Protein AF-A0A1C4YWU1-F1 (afdb_monomer_lite)

Sequence (200 aa):
MGPALCAVDLGAGDEGGTGGVVGSGARVGGSVPVGLRPAGGGLTGSGSGLGGSGVGGEAGRAADPARPAGGAGLRPVPALLSAAERYLRVGTPTELRYAVTRSHLDDGRCVGWYGPTTPSWRVAIDAERAAAAVPPALAARFGPADFWARWTRAESLCKLAEVPVAAWWRRHGLAVPPHTRAVWRTLRLADLVITVAFAP

Foldseek 3Di:
DDDDPDDDPPPDDDDDDDDDDDDDDDDDDDDDDDDDDDDDYDDDDDDDDDDDDDDDDDDDPDPDPPPPPPCLDQDPPVVCQVVVVVFKDKAACVVQVPAPEWEAEPVRMIIGGRRDDHPPKDKYKYKYQQPDDDPPVLCVVQNPPCSQLLVRQLVRVCVVVVHPSVVSCVPANSDDDPPAQKDWDWDDDPRMTMIMIMHD

Radius of gyration: 27.43 Å; chains: 1; bounding box: 95×49×47 Å

Secondary structure (DSSP, 8-state):
-PPP------------------------------------------------------------------------HHHHHHTGGGGEEEE-TTTTTT-SEEEE-TTS-EEEE-PPPBTTBEEEEEEEETTSPPPHHHHHHH-STTHHHHHHHHHHHHHHHT--HHHHHHHHTTSPPTT---EEEEEEETTEEEEEEEE-

Organism: NCBI:txid121616

Structure (mmCIF, N/CA/C/O backbone):
data_AF-A0A1C4YWU1-F1
#
_entry.id   AF-A0A1C4YWU1-F1
#
loop_
_atom_site.group_PDB
_atom_site.id
_atom_site.type_symbol
_atom_site.label_atom_id
_atom_site.label_alt_id
_atom_site.label_comp_id
_atom_site.label_asym_id
_atom_site.label_entity_id
_atom_site.label_seq_id
_atom_site.pdbx_PDB_ins_code
_atom_site.Cartn_x
_atom_site.Cartn_y
_atom_site.Cartn_z
_atom_site.occupancy
_atom_site.B_iso_or_equiv
_atom_site.auth_seq_id
_atom_site.auth_comp_id
_atom_site.auth_asym_id
_atom_site.auth_atom_id
_atom_site.pdbx_PDB_model_num
ATOM 1 N N . MET A 1 1 ? -10.833 16.059 -2.504 1.00 32.69 1 MET A N 1
ATOM 2 C CA . MET A 1 1 ? -10.112 15.368 -3.595 1.00 32.69 1 MET A CA 1
ATOM 3 C C . MET A 1 1 ? -8.676 15.865 -3.560 1.00 32.69 1 MET A C 1
ATOM 5 O O . MET A 1 1 ? -8.440 16.985 -3.979 1.00 32.69 1 MET A O 1
ATOM 9 N N . GLY A 1 2 ? -7.767 15.115 -2.934 1.00 25.00 2 GLY A N 1
ATOM 10 C CA . GLY A 1 2 ? -6.330 15.425 -2.918 1.00 25.00 2 GLY A CA 1
ATOM 11 C C . GLY A 1 2 ? -5.602 14.589 -3.976 1.00 25.00 2 GLY A C 1
ATOM 12 O O . GLY A 1 2 ? -6.111 13.516 -4.317 1.00 25.00 2 GLY A O 1
ATOM 13 N N . PRO A 1 3 ? -4.474 15.060 -4.532 1.00 33.25 3 PRO A N 1
ATOM 14 C CA . PRO A 1 3 ? -3.786 14.360 -5.606 1.00 33.25 3 PRO A CA 1
ATOM 15 C C . PRO A 1 3 ? -3.131 13.074 -5.093 1.00 33.25 3 PRO A C 1
ATOM 17 O O . PRO A 1 3 ? -2.538 13.043 -4.014 1.00 33.25 3 PRO A O 1
ATOM 20 N N . ALA A 1 4 ? -3.233 12.016 -5.897 1.00 30.23 4 ALA A N 1
ATOM 21 C CA . ALA A 1 4 ? -2.314 10.893 -5.833 1.00 30.23 4 ALA A CA 1
ATOM 22 C C . ALA A 1 4 ? -0.905 11.442 -6.097 1.00 30.23 4 ALA A C 1
ATOM 24 O O . ALA A 1 4 ? -0.680 12.082 -7.125 1.00 30.23 4 ALA A O 1
ATOM 25 N N . LEU A 1 5 ? 0.021 11.234 -5.160 1.00 32.91 5 LEU A N 1
ATOM 26 C CA . LEU A 1 5 ? 1.439 11.526 -5.352 1.00 32.91 5 LEU A CA 1
ATOM 27 C C 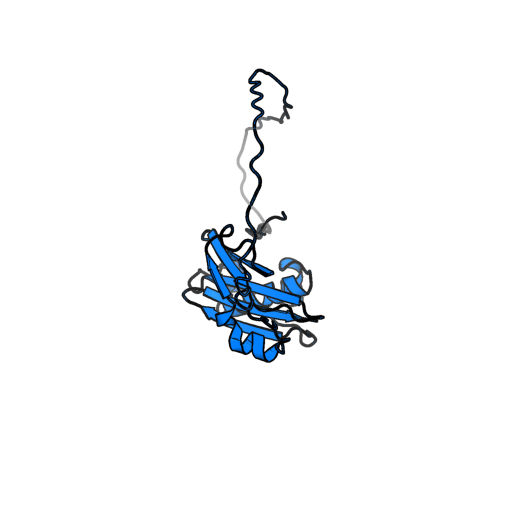. LEU A 1 5 ? 2.000 10.518 -6.366 1.00 32.91 5 LEU A C 1
ATOM 29 O O . LEU A 1 5 ? 2.565 9.496 -6.002 1.00 32.91 5 LEU A O 1
ATOM 33 N N . CYS A 1 6 ? 1.778 10.793 -7.649 1.00 32.34 6 CYS A N 1
ATOM 34 C CA . CYS A 1 6 ? 2.579 10.248 -8.733 1.00 32.34 6 CYS A CA 1
ATOM 35 C C . CYS A 1 6 ? 3.904 11.013 -8.775 1.00 32.34 6 CYS A C 1
ATOM 37 O O . CYS A 1 6 ? 3.900 12.238 -8.695 1.00 32.34 6 CYS A O 1
ATOM 39 N N . ALA A 1 7 ? 4.996 10.268 -8.946 1.00 29.61 7 ALA A N 1
ATOM 40 C CA . ALA A 1 7 ? 6.353 10.738 -9.212 1.00 29.61 7 ALA A CA 1
ATOM 41 C C . ALA A 1 7 ? 6.963 11.658 -8.136 1.00 29.61 7 ALA A C 1
ATOM 43 O O . ALA A 1 7 ? 6.733 12.863 -8.075 1.00 29.61 7 ALA A O 1
ATOM 44 N N . VAL A 1 8 ? 7.847 11.082 -7.319 1.00 35.38 8 VAL A N 1
ATOM 45 C CA . VAL A 1 8 ? 8.882 11.875 -6.652 1.00 35.38 8 VAL A CA 1
ATOM 46 C C . VAL A 1 8 ? 9.808 12.397 -7.751 1.00 35.38 8 VAL A C 1
ATOM 48 O O . VAL A 1 8 ? 10.525 11.614 -8.371 1.00 35.38 8 VAL A O 1
ATOM 51 N N . ASP A 1 9 ? 9.759 13.702 -8.005 1.00 30.47 9 ASP A N 1
ATOM 52 C CA . ASP A 1 9 ? 10.734 14.405 -8.836 1.00 30.47 9 ASP A CA 1
ATOM 53 C C . ASP A 1 9 ? 12.111 14.287 -8.157 1.00 30.47 9 ASP A C 1
ATOM 55 O O . ASP A 1 9 ? 12.344 14.804 -7.058 1.00 30.47 9 ASP A O 1
ATOM 59 N N . LEU A 1 10 ? 12.993 13.486 -8.757 1.00 40.78 10 LEU A N 1
ATOM 60 C CA . LEU A 1 10 ? 14.376 13.329 -8.328 1.00 40.78 10 LEU A CA 1
ATOM 61 C C . LEU A 1 10 ? 15.178 14.462 -8.966 1.00 40.78 10 LEU A C 1
ATOM 63 O O . LEU A 1 10 ? 15.789 14.280 -10.017 1.00 40.78 10 LEU A O 1
ATOM 67 N N . GLY A 1 11 ? 15.170 15.626 -8.315 1.00 28.92 11 GLY A N 1
ATOM 68 C CA . GLY A 1 11 ? 16.049 16.732 -8.675 1.00 28.92 11 GLY A CA 1
ATOM 69 C C . GLY A 1 11 ? 17.496 16.246 -8.781 1.00 28.92 11 GLY A C 1
ATOM 70 O O . GLY A 1 11 ? 18.069 15.752 -7.807 1.00 28.92 11 GLY A O 1
ATOM 71 N N . ALA A 1 12 ? 18.060 16.359 -9.983 1.00 34.03 12 ALA A N 1
ATOM 72 C CA . ALA A 1 12 ? 19.467 16.123 -10.249 1.00 34.03 12 ALA A CA 1
ATOM 73 C C . ALA A 1 12 ? 20.295 17.148 -9.461 1.00 34.03 12 ALA A C 1
ATOM 75 O O . ALA A 1 12 ? 20.196 18.352 -9.693 1.00 34.03 12 ALA A O 1
ATOM 76 N N . GLY A 1 13 ? 21.078 16.663 -8.498 1.00 32.38 13 GLY A N 1
ATOM 77 C CA . GLY A 1 13 ? 22.147 17.438 -7.885 1.00 32.38 13 GLY A CA 1
ATOM 78 C C . GLY A 1 13 ? 23.313 17.517 -8.861 1.00 32.38 13 GLY A C 1
ATOM 79 O O . GLY A 1 13 ? 23.917 16.496 -9.177 1.00 32.38 13 GLY A O 1
ATOM 80 N N . ASP A 1 14 ? 23.568 18.723 -9.353 1.00 34.72 14 ASP A N 1
ATOM 81 C CA . ASP A 1 14 ? 24.759 19.104 -10.105 1.00 34.72 14 ASP A CA 1
ATOM 82 C C . ASP A 1 14 ? 25.949 19.220 -9.137 1.00 34.72 14 ASP A C 1
ATOM 84 O O . ASP A 1 14 ? 25.922 20.034 -8.213 1.00 34.72 14 ASP A O 1
ATOM 88 N N . GLU A 1 15 ? 26.981 18.398 -9.338 1.00 39.38 15 GLU A N 1
ATOM 89 C CA . GLU A 1 15 ? 28.307 18.587 -8.748 1.00 39.38 15 GLU A CA 1
ATOM 90 C C . GLU A 1 15 ? 29.364 18.647 -9.865 1.00 39.38 15 GLU A C 1
ATOM 92 O O . GLU A 1 15 ? 29.781 17.627 -10.403 1.00 39.38 15 GLU A O 1
ATOM 97 N N . GLY A 1 16 ? 29.815 19.869 -10.167 1.00 33.16 16 GLY A N 1
ATOM 98 C CA . GLY A 1 16 ? 31.236 20.222 -10.263 1.00 33.16 16 GLY A CA 1
ATOM 99 C C . GLY A 1 16 ? 32.044 19.856 -11.521 1.00 33.16 16 GLY A C 1
ATOM 100 O O . GLY A 1 16 ? 32.562 18.755 -11.637 1.00 33.16 16 GLY A O 1
ATOM 101 N N . GLY A 1 17 ? 32.401 20.888 -12.299 1.00 28.09 17 GLY A N 1
ATOM 102 C CA . GLY A 1 17 ? 33.823 21.162 -12.578 1.00 28.09 17 GLY A CA 1
ATOM 103 C C . GLY A 1 17 ? 34.383 20.940 -13.996 1.00 28.09 17 GLY A C 1
ATOM 104 O O . GLY A 1 17 ? 34.609 19.818 -14.418 1.00 28.09 17 GLY A O 1
ATOM 105 N N . THR A 1 18 ? 34.745 22.082 -14.603 1.00 33.12 18 THR A N 1
ATOM 106 C CA . THR A 1 18 ? 35.876 22.388 -15.517 1.00 33.12 18 THR A CA 1
ATOM 107 C C . THR A 1 18 ? 35.872 21.967 -17.003 1.00 33.12 18 THR A C 1
ATOM 109 O O . THR A 1 18 ? 36.103 20.826 -17.375 1.00 33.12 18 THR A O 1
ATOM 112 N N . GLY A 1 19 ? 35.840 23.000 -17.866 1.00 27.02 19 GLY A N 1
ATOM 113 C CA . GLY A 1 19 ? 36.626 23.066 -19.108 1.00 27.02 19 GLY A CA 1
ATOM 114 C C . GLY A 1 19 ? 35.836 23.160 -20.418 1.00 27.02 19 GLY A C 1
ATOM 115 O O . GLY A 1 19 ? 35.258 22.176 -20.858 1.00 27.02 19 GLY A O 1
ATOM 116 N N . GLY A 1 20 ? 35.911 24.309 -21.106 1.00 25.94 20 GLY A N 1
ATOM 117 C CA . GLY A 1 20 ? 35.658 24.378 -22.556 1.00 25.94 20 GLY A CA 1
ATOM 118 C C . GLY A 1 20 ? 34.792 25.546 -23.031 1.00 25.94 20 GLY A C 1
ATOM 119 O O . GLY A 1 20 ? 33.572 25.505 -22.971 1.00 25.94 20 GLY A O 1
ATOM 120 N N . VAL A 1 21 ? 35.452 26.579 -23.550 1.00 29.45 21 VAL A N 1
ATOM 121 C CA . VAL A 1 21 ? 34.893 27.722 -24.288 1.00 29.45 21 VAL A CA 1
ATOM 122 C C . VAL A 1 21 ? 34.195 27.269 -25.578 1.00 29.45 21 VAL A C 1
ATOM 124 O O . VAL A 1 21 ? 34.838 26.569 -26.348 1.00 29.45 21 VAL A O 1
ATOM 127 N N . VAL A 1 22 ? 32.970 27.751 -25.858 1.00 29.28 22 VAL A N 1
ATOM 128 C CA . VAL A 1 22 ? 32.571 28.407 -27.134 1.00 29.28 22 VAL A CA 1
ATOM 129 C C . VAL A 1 22 ? 31.165 29.042 -27.064 1.00 29.28 22 VAL A C 1
ATOM 131 O O . VAL A 1 22 ? 30.155 28.365 -26.940 1.00 29.28 22 VAL A O 1
ATOM 134 N N . GLY A 1 23 ? 31.142 30.375 -27.166 1.00 24.12 23 GLY A N 1
ATOM 135 C CA . GLY A 1 23 ? 30.345 31.171 -28.114 1.00 24.12 23 GLY A CA 1
ATOM 136 C C . GLY A 1 23 ? 28.833 30.960 -28.308 1.00 24.12 23 GLY A C 1
ATOM 137 O O . GLY A 1 23 ? 28.412 30.078 -29.039 1.00 24.12 23 GLY A O 1
ATOM 138 N N . SER A 1 24 ? 28.089 31.982 -27.864 1.00 25.45 24 SER A N 1
ATOM 139 C CA . SER A 1 24 ? 26.987 32.669 -28.574 1.00 25.45 24 SER A CA 1
ATOM 140 C C . SER A 1 24 ? 25.635 31.981 -28.829 1.00 25.45 24 SER A C 1
ATOM 142 O O . SER A 1 24 ? 25.431 31.308 -29.828 1.00 25.45 24 SER A O 1
ATOM 144 N N . GLY A 1 25 ? 24.641 32.442 -28.056 1.00 23.67 25 GLY A N 1
ATOM 145 C CA . GLY A 1 25 ? 23.562 33.268 -28.619 1.00 23.67 25 GLY A CA 1
ATOM 146 C C . GLY A 1 25 ? 22.204 32.604 -28.863 1.00 23.67 25 GLY A C 1
ATOM 147 O O . GLY A 1 25 ? 21.993 32.016 -29.910 1.00 23.67 25 GLY A O 1
ATOM 148 N N . ALA A 1 26 ? 21.243 32.832 -27.959 1.00 28.42 26 ALA A N 1
ATOM 149 C CA . ALA A 1 26 ? 19.940 33.444 -28.275 1.00 28.42 26 ALA A CA 1
ATOM 150 C C . ALA A 1 26 ? 19.061 33.535 -27.012 1.00 28.42 26 ALA A C 1
ATOM 152 O O . ALA A 1 26 ? 18.739 32.537 -26.375 1.00 28.42 26 ALA A O 1
ATOM 153 N N . ARG A 1 27 ? 18.653 34.762 -26.669 1.00 28.95 27 ARG A N 1
ATOM 154 C CA . ARG A 1 27 ? 17.532 35.072 -25.772 1.00 28.95 27 ARG A CA 1
ATOM 155 C C . ARG A 1 27 ? 16.350 35.503 -26.631 1.00 28.95 27 ARG A C 1
ATOM 157 O O . ARG A 1 27 ? 16.531 36.456 -27.374 1.00 28.95 27 ARG A O 1
ATOM 164 N N . VAL A 1 28 ? 15.173 34.912 -26.430 1.00 30.70 28 VAL A N 1
ATOM 165 C CA . VAL A 1 28 ? 13.825 35.526 -26.506 1.00 30.70 28 VAL A CA 1
ATOM 166 C C . VAL A 1 28 ? 12.942 34.564 -25.683 1.00 30.70 28 VAL A C 1
ATOM 168 O O . VAL A 1 28 ? 12.990 33.370 -25.935 1.00 30.70 28 VAL A O 1
ATOM 171 N N . GLY A 1 29 ? 12.266 34.907 -24.585 1.00 25.16 29 GLY A N 1
ATOM 172 C CA . GLY A 1 29 ? 11.392 36.051 -24.341 1.00 25.16 29 GLY A CA 1
ATOM 173 C C . GLY A 1 29 ? 9.938 35.579 -24.500 1.00 25.16 29 GLY A C 1
ATOM 174 O O . GLY A 1 29 ? 9.585 35.103 -25.571 1.00 25.16 29 GLY A O 1
ATOM 175 N N . GLY A 1 30 ? 9.098 35.692 -23.464 1.00 27.33 30 GLY A N 1
ATOM 176 C CA . GLY A 1 30 ? 7.651 35.501 -23.635 1.00 27.33 30 GLY A CA 1
ATOM 177 C C . GLY A 1 30 ? 6.881 35.091 -22.386 1.00 27.33 30 GLY A C 1
ATOM 178 O O . GLY A 1 30 ? 6.667 33.910 -22.139 1.00 27.33 30 GLY A O 1
ATOM 179 N N . SER A 1 31 ? 6.447 36.092 -21.624 1.00 27.48 31 SER A N 1
ATOM 180 C CA . SER A 1 31 ? 5.490 35.987 -20.524 1.00 27.48 31 SER A CA 1
ATOM 181 C C . SER A 1 31 ? 4.075 35.595 -20.983 1.00 27.48 31 SER A C 1
ATOM 183 O O . SER A 1 31 ? 3.664 35.858 -22.108 1.00 27.48 31 SER A O 1
ATOM 185 N N . VAL A 1 32 ? 3.348 35.022 -20.022 1.00 34.66 32 VAL A N 1
ATOM 186 C CA . VAL A 1 32 ? 1.895 34.774 -19.886 1.00 34.66 32 VAL A CA 1
ATOM 187 C C . VAL A 1 32 ? 0.990 35.897 -20.447 1.00 34.66 32 VAL A C 1
ATOM 189 O O . VAL A 1 32 ? 1.415 37.053 -20.479 1.00 34.66 32 VAL A O 1
ATOM 192 N N . PRO A 1 33 ? -0.300 35.615 -20.745 1.00 40.16 33 PRO A N 1
ATOM 193 C CA . PRO A 1 33 ? -1.297 35.936 -19.713 1.00 40.16 33 PRO A CA 1
ATOM 194 C C . PRO A 1 33 ? -2.505 34.989 -19.564 1.00 40.16 33 PRO A C 1
ATOM 196 O O . PRO A 1 33 ? -2.957 34.299 -20.474 1.00 40.16 33 PRO A O 1
ATOM 199 N N . VAL A 1 34 ? -3.024 35.060 -18.336 1.00 34.44 34 VAL A N 1
ATOM 200 C CA . VAL A 1 34 ? -4.365 34.732 -17.831 1.00 34.44 34 VAL A CA 1
ATOM 201 C C . VAL A 1 34 ? -5.479 35.355 -18.686 1.00 34.44 34 VAL A C 1
ATOM 203 O O . VAL A 1 34 ? -5.368 36.506 -19.098 1.00 34.44 34 VAL A O 1
ATOM 206 N N . GLY A 1 35 ? -6.598 34.639 -18.854 1.00 28.42 35 GLY A N 1
ATOM 207 C CA . GLY A 1 35 ? -7.827 35.161 -19.461 1.00 28.42 35 GLY A CA 1
ATOM 208 C C . GLY A 1 35 ? -9.089 34.507 -18.889 1.00 28.42 35 GLY A C 1
ATOM 209 O O . GLY A 1 35 ? -9.332 33.320 -19.086 1.00 28.42 35 GLY A O 1
ATOM 210 N N . LEU A 1 36 ? -9.864 35.307 -18.156 1.00 31.55 36 LEU A N 1
ATOM 211 C CA . LEU A 1 36 ? -11.167 35.016 -17.556 1.00 31.55 36 LEU A CA 1
ATOM 212 C C . LEU A 1 36 ? -12.289 34.846 -18.604 1.00 31.55 36 LEU A C 1
ATOM 214 O O . LEU A 1 36 ? -12.277 35.465 -19.663 1.00 31.55 36 LEU A O 1
ATOM 218 N N . ARG A 1 37 ? -13.301 34.048 -18.232 1.00 34.84 37 ARG A N 1
ATOM 219 C CA . ARG A 1 37 ? -14.665 33.955 -18.808 1.00 34.84 37 ARG A CA 1
ATOM 220 C C . ARG A 1 37 ? -15.397 35.319 -18.804 1.00 34.84 37 ARG A C 1
ATOM 222 O O . ARG A 1 37 ? -15.083 36.116 -17.919 1.00 34.84 37 ARG A O 1
ATOM 229 N N . PRO A 1 38 ? -16.412 35.580 -19.674 1.00 41.56 38 PRO A N 1
ATOM 230 C CA . PRO A 1 38 ? -17.805 35.174 -19.360 1.00 41.56 38 PRO A CA 1
ATOM 231 C C . PRO A 1 38 ? -18.822 34.958 -20.524 1.00 41.56 38 PRO A C 1
ATOM 233 O O . PRO A 1 38 ? -18.629 35.398 -21.647 1.00 41.56 38 PRO A O 1
ATOM 236 N N . ALA A 1 39 ? -19.932 34.303 -20.131 1.00 33.38 39 ALA A N 1
ATOM 237 C CA . ALA A 1 39 ? -21.371 34.487 -20.444 1.00 33.38 39 ALA A CA 1
ATOM 238 C C . ALA A 1 39 ? -21.987 34.413 -21.870 1.00 33.38 39 ALA A C 1
ATOM 240 O O . ALA A 1 39 ? -21.503 34.988 -22.834 1.00 33.38 39 ALA A O 1
ATOM 241 N N . GLY A 1 40 ? -23.186 33.802 -21.901 1.00 30.95 40 GLY A N 1
ATOM 242 C CA . GLY A 1 40 ? -24.190 33.754 -22.985 1.00 30.95 40 GLY A CA 1
ATOM 243 C C . GLY A 1 40 ? -24.654 32.307 -23.212 1.00 30.95 40 GLY A C 1
ATOM 244 O O . GLY A 1 40 ? -23.807 31.433 -23.316 1.00 30.95 40 GLY A O 1
ATOM 245 N N . GLY A 1 41 ? -25.919 31.886 -23.258 1.00 30.58 41 GLY A N 1
ATOM 246 C CA . GLY A 1 41 ? -27.273 32.454 -23.280 1.00 30.58 41 GLY A CA 1
ATOM 247 C C . GLY A 1 41 ? -28.180 31.248 -23.631 1.00 30.58 41 GLY A C 1
ATOM 248 O O . GLY A 1 41 ? -27.783 30.427 -24.446 1.00 30.58 41 GLY A O 1
ATOM 249 N N . GLY A 1 42 ? -29.265 30.964 -22.908 1.00 29.70 42 GLY A N 1
ATOM 250 C CA . GLY A 1 42 ? -30.615 31.260 -23.398 1.00 29.70 42 GLY A CA 1
ATOM 251 C C . GLY A 1 42 ? -31.527 30.015 -23.506 1.00 29.70 42 GLY A C 1
ATOM 252 O O . GLY A 1 42 ? -31.167 29.075 -24.198 1.00 29.70 42 GLY A O 1
ATOM 253 N N . LEU A 1 43 ? -32.710 30.116 -22.864 1.00 37.06 43 LEU A N 1
ATOM 254 C CA . LEU A 1 43 ? -34.061 29.657 -23.288 1.00 37.06 43 LEU A CA 1
ATOM 255 C C . LEU A 1 43 ? -34.321 28.133 -23.417 1.00 37.06 43 LEU A C 1
ATOM 257 O O . LEU A 1 43 ? -33.444 27.392 -23.818 1.00 37.06 43 LEU A O 1
ATOM 261 N N . THR A 1 44 ? -35.484 27.516 -23.171 1.00 35.78 44 THR A N 1
ATOM 262 C CA . THR A 1 44 ? -36.848 27.801 -22.659 1.00 35.78 44 THR A CA 1
ATOM 263 C C . THR A 1 44 ? -37.522 26.421 -22.517 1.00 35.78 44 THR A C 1
ATOM 265 O O . THR A 1 44 ? -37.212 25.534 -23.310 1.00 35.78 44 THR A O 1
ATOM 268 N N . GLY A 1 45 ? -38.484 26.229 -21.605 1.00 33.16 45 GLY A N 1
ATOM 269 C CA . GLY A 1 45 ? -39.346 25.036 -21.646 1.00 33.16 45 GLY A CA 1
ATOM 270 C C . GLY A 1 45 ? -40.190 24.798 -20.397 1.00 33.16 45 GLY A C 1
ATOM 271 O O . GLY A 1 45 ? -39.832 23.982 -19.555 1.00 33.16 45 GLY A O 1
ATOM 272 N N . SER A 1 46 ? -41.315 25.506 -20.295 1.00 39.22 46 SER A N 1
ATOM 273 C CA . SER A 1 46 ? -42.396 25.242 -19.337 1.00 39.22 46 SER A CA 1
ATOM 274 C C . SER A 1 46 ? -43.246 24.043 -19.773 1.00 39.22 46 SER A C 1
ATOM 276 O O . SER A 1 46 ? -43.514 23.877 -20.960 1.00 39.22 46 SER A O 1
ATOM 278 N N . GLY A 1 47 ? -43.750 23.271 -18.810 1.00 34.31 47 GLY A N 1
ATOM 279 C CA . GLY A 1 47 ? -44.759 22.235 -19.033 1.00 34.31 47 GLY A CA 1
ATOM 280 C C . GLY A 1 47 ? -45.337 21.738 -17.710 1.00 34.31 47 GLY A C 1
ATOM 281 O O . GLY A 1 47 ? -44.795 20.828 -17.094 1.00 34.31 47 GLY A O 1
ATOM 282 N N . SER A 1 48 ? -46.417 22.376 -17.260 1.00 37.84 48 SER A N 1
ATOM 283 C CA . SER A 1 48 ? -47.248 21.946 -16.132 1.00 37.84 48 SER A CA 1
ATOM 284 C C . SER A 1 48 ? -48.219 20.848 -16.576 1.00 37.84 48 SER A C 1
ATOM 286 O O . SER A 1 48 ? -48.838 20.967 -17.630 1.00 37.84 48 SER A O 1
ATOM 288 N N . GLY A 1 49 ? -48.408 19.822 -15.746 1.00 34.00 49 GLY A N 1
ATOM 289 C CA . GLY A 1 49 ? -49.459 18.814 -15.897 1.00 34.00 49 GLY A CA 1
ATOM 290 C C . GLY A 1 49 ? -49.876 18.280 -14.528 1.00 34.00 49 GLY A C 1
ATOM 291 O O . GLY A 1 49 ? -49.092 17.619 -13.857 1.00 34.00 49 GLY A O 1
ATOM 292 N N . LEU A 1 50 ? -51.093 18.631 -14.110 1.00 41.88 50 LEU A N 1
ATOM 293 C CA . LEU A 1 50 ? -51.784 18.164 -12.905 1.00 41.88 50 LEU A CA 1
ATOM 294 C C . LEU A 1 50 ? -52.742 17.014 -13.258 1.00 41.88 50 LEU A C 1
ATOM 296 O O . LEU A 1 50 ? -53.324 17.017 -14.340 1.00 41.88 50 LEU A O 1
ATOM 300 N N . GLY A 1 51 ? -52.982 16.118 -12.294 1.00 32.28 51 GLY A N 1
ATOM 301 C CA . GLY A 1 51 ? -54.063 15.116 -12.287 1.00 32.28 51 GLY A CA 1
ATOM 302 C C . GLY A 1 51 ? -53.524 13.690 -12.110 1.00 32.28 51 GLY A C 1
ATOM 303 O O . GLY A 1 51 ? -52.624 13.291 -12.830 1.00 32.28 51 GLY A O 1
ATOM 304 N N . GLY A 1 52 ? -53.983 12.854 -11.180 1.00 34.16 52 GLY A N 1
ATOM 305 C CA . GLY A 1 52 ? -55.128 12.934 -10.282 1.00 34.16 52 GLY A CA 1
ATOM 306 C C . GLY A 1 52 ? -55.092 11.791 -9.256 1.00 34.16 52 GLY A C 1
ATOM 307 O O . GLY A 1 52 ? -54.302 10.854 -9.363 1.00 34.16 52 GLY A O 1
ATOM 308 N N . SER A 1 53 ? -55.943 11.923 -8.242 1.00 38.50 53 SER A N 1
ATOM 309 C CA . SER A 1 53 ? -56.129 11.013 -7.111 1.00 38.50 53 SER A CA 1
ATOM 310 C C . SER A 1 53 ? -56.698 9.643 -7.501 1.00 38.50 53 SER A C 1
ATOM 312 O O . SER A 1 53 ? -57.580 9.552 -8.350 1.00 38.50 53 SER A O 1
ATOM 314 N N . GLY A 1 54 ? -56.284 8.603 -6.773 1.00 35.06 54 GLY A N 1
ATOM 315 C CA . GLY A 1 54 ? -56.919 7.286 -6.740 1.00 35.06 54 GLY A CA 1
ATOM 316 C C . GLY A 1 54 ? -56.706 6.637 -5.371 1.00 35.06 54 GLY A C 1
ATOM 317 O O . GLY A 1 54 ? -55.574 6.420 -4.951 1.00 35.06 54 GLY A O 1
ATOM 318 N N . VAL A 1 55 ? -57.807 6.407 -4.661 1.00 42.78 55 VAL A N 1
ATOM 319 C CA . VAL A 1 55 ? -57.919 5.849 -3.306 1.00 42.78 55 VAL A CA 1
ATOM 320 C C . VAL A 1 55 ? -58.066 4.324 -3.371 1.00 42.78 55 VAL A C 1
ATOM 322 O O . VAL A 1 55 ? -58.750 3.830 -4.263 1.00 42.78 55 VAL A O 1
ATOM 325 N N . GLY A 1 56 ? -57.559 3.614 -2.356 1.00 32.78 56 GLY A N 1
ATOM 326 C CA . GLY A 1 56 ? -58.138 2.345 -1.890 1.00 32.78 56 GLY A CA 1
ATOM 327 C C . GLY A 1 56 ? -57.216 1.120 -1.902 1.00 32.78 56 GLY A C 1
ATOM 328 O O . GLY A 1 56 ? -56.708 0.737 -2.949 1.00 32.78 56 GLY A O 1
ATOM 329 N N . GLY A 1 57 ? -57.092 0.456 -0.744 1.00 33.56 57 GLY A N 1
ATOM 330 C CA . GLY A 1 57 ? -56.751 -0.972 -0.671 1.00 33.56 57 GLY A CA 1
ATOM 331 C C . GLY A 1 57 ? -55.749 -1.360 0.417 1.00 33.56 57 GLY A C 1
ATOM 332 O O . GLY A 1 57 ? -54.545 -1.341 0.188 1.00 33.56 57 GLY A O 1
ATOM 333 N N . GLU A 1 58 ? -56.262 -1.742 1.587 1.00 37.72 58 GLU A N 1
ATOM 334 C CA . GLU A 1 58 ? -55.551 -2.470 2.644 1.00 37.72 58 GLU A CA 1
ATOM 335 C C . GLU A 1 58 ? -55.060 -3.869 2.213 1.00 37.72 58 GLU A C 1
ATOM 337 O O . GLU A 1 58 ? -55.542 -4.449 1.243 1.00 37.72 58 GLU A O 1
ATOM 342 N N . ALA A 1 59 ? -54.214 -4.433 3.086 1.00 37.28 59 ALA A N 1
ATOM 343 C CA . ALA A 1 59 ? -53.905 -5.852 3.290 1.00 37.28 59 ALA A CA 1
ATOM 344 C C . ALA A 1 59 ? -52.684 -6.412 2.543 1.00 37.28 59 ALA A C 1
ATOM 346 O O . ALA A 1 59 ? -52.736 -6.877 1.411 1.00 37.28 59 ALA A O 1
ATOM 347 N N . GLY A 1 60 ? -51.573 -6.468 3.280 1.00 35.62 60 GLY A N 1
ATOM 348 C CA . GLY A 1 60 ? -50.398 -7.238 2.897 1.00 35.62 60 GLY A CA 1
ATOM 349 C C . GLY A 1 60 ? -49.232 -7.001 3.843 1.00 35.62 60 GLY A C 1
ATOM 350 O O . GLY A 1 60 ? -48.264 -6.346 3.474 1.00 35.62 60 GLY A O 1
ATOM 351 N N . ARG A 1 61 ? -49.309 -7.536 5.071 1.00 50.09 61 ARG A N 1
ATOM 352 C CA . ARG A 1 61 ? -48.124 -7.798 5.905 1.00 50.09 61 ARG A CA 1
ATOM 353 C C . ARG A 1 61 ? -47.244 -8.800 5.146 1.00 50.09 61 ARG A C 1
ATOM 355 O O . ARG A 1 61 ? -47.338 -10.004 5.356 1.00 50.09 61 ARG A O 1
ATOM 362 N N . ALA A 1 62 ? -46.420 -8.306 4.232 1.00 40.62 62 ALA A N 1
ATOM 363 C CA . ALA A 1 62 ? -45.284 -9.050 3.727 1.00 40.62 62 ALA A CA 1
ATOM 364 C C . ALA A 1 62 ? -44.186 -8.917 4.780 1.00 40.62 62 ALA A C 1
ATOM 366 O O . ALA A 1 62 ? -43.764 -7.811 5.115 1.00 40.62 62 ALA A O 1
ATOM 367 N N . ALA A 1 63 ? -43.810 -10.053 5.360 1.00 44.34 63 ALA A N 1
ATOM 368 C CA . ALA A 1 63 ? -42.672 -10.159 6.248 1.00 44.34 63 ALA A CA 1
ATOM 369 C C . ALA A 1 63 ? -41.460 -9.501 5.582 1.00 44.34 63 ALA A C 1
ATOM 371 O O . ALA A 1 63 ? -41.051 -9.898 4.491 1.00 44.34 63 ALA A O 1
ATOM 372 N N . ASP A 1 64 ? -40.927 -8.485 6.252 1.00 38.81 64 ASP A N 1
ATOM 373 C CA . ASP A 1 64 ? -39.617 -7.915 5.979 1.00 38.81 64 ASP A CA 1
ATOM 374 C C . ASP A 1 64 ? -38.623 -9.090 5.923 1.00 38.81 64 ASP A C 1
ATOM 376 O O . ASP A 1 64 ? -38.489 -9.801 6.930 1.00 38.81 64 ASP A O 1
ATOM 380 N N . PRO A 1 65 ? -38.004 -9.412 4.769 1.00 45.34 65 PRO A N 1
ATOM 381 C CA . PRO A 1 65 ? -37.006 -10.461 4.728 1.00 45.34 65 PRO A CA 1
ATOM 382 C C . PRO A 1 65 ? -35.854 -9.960 5.577 1.00 45.34 65 PRO A C 1
ATOM 384 O O . PRO A 1 65 ? -35.112 -9.075 5.154 1.00 45.34 65 PRO A O 1
ATOM 387 N N . ALA A 1 66 ? -35.784 -10.504 6.795 1.00 42.38 66 ALA A N 1
ATOM 388 C CA . ALA A 1 66 ? -34.786 -10.247 7.810 1.00 42.38 66 ALA A CA 1
ATOM 389 C C . ALA A 1 66 ? -33.485 -9.785 7.161 1.00 42.38 66 ALA A C 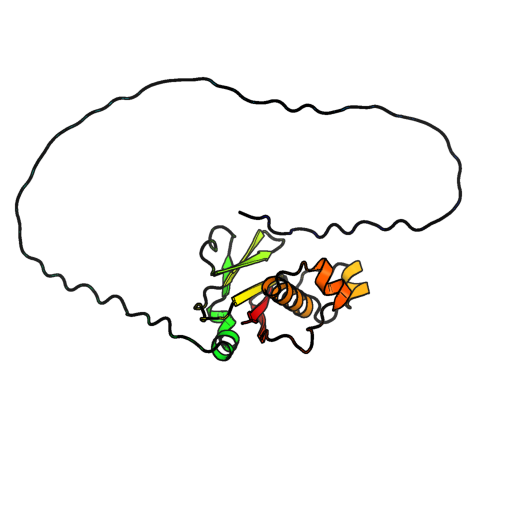1
ATOM 391 O O . ALA A 1 66 ? -32.715 -10.585 6.624 1.00 42.38 66 ALA A O 1
ATOM 392 N N . ARG A 1 67 ? -33.263 -8.466 7.193 1.00 42.00 67 ARG A N 1
ATOM 393 C CA . ARG A 1 67 ? -31.956 -7.879 6.944 1.00 42.00 67 ARG A CA 1
ATOM 394 C C . ARG A 1 67 ? -31.006 -8.699 7.808 1.00 42.00 67 ARG A C 1
ATOM 396 O O . ARG A 1 67 ? -31.203 -8.694 9.026 1.00 42.00 67 ARG A O 1
ATOM 403 N N . PRO A 1 68 ? -30.037 -9.445 7.245 1.00 41.91 68 PRO A N 1
ATOM 404 C CA . PRO A 1 68 ? -29.095 -10.136 8.094 1.00 41.91 68 PRO A CA 1
ATOM 405 C C . PRO A 1 68 ? -28.467 -9.043 8.942 1.00 41.91 68 PRO A C 1
ATOM 407 O O . PRO A 1 68 ? -27.904 -8.078 8.414 1.00 41.91 68 PRO A O 1
ATOM 410 N N . ALA A 1 69 ? -28.660 -9.153 10.254 1.00 44.03 69 ALA A N 1
ATOM 411 C CA . ALA A 1 69 ? -27.930 -8.389 11.237 1.00 44.03 69 ALA A CA 1
ATOM 412 C C . ALA A 1 69 ? -26.469 -8.802 11.065 1.00 44.03 69 ALA A C 1
ATOM 414 O O . ALA A 1 69 ? -25.954 -9.689 11.740 1.00 44.03 69 ALA A O 1
ATOM 415 N N . GLY A 1 70 ? -25.820 -8.210 10.064 1.00 41.16 70 GLY A N 1
ATOM 416 C CA . GLY A 1 70 ? -24.396 -8.250 9.871 1.00 41.16 70 GLY A CA 1
ATOM 417 C C . GLY A 1 70 ? -23.824 -7.463 11.023 1.00 41.16 70 GLY A C 1
ATOM 418 O O . GLY A 1 70 ? -23.528 -6.280 10.885 1.00 41.16 70 GLY A O 1
ATOM 419 N N . GLY A 1 71 ? -23.707 -8.118 12.176 1.00 39.84 71 GLY A N 1
ATOM 420 C CA . GLY A 1 71 ? -22.719 -7.749 13.158 1.00 39.84 71 GLY A CA 1
ATOM 421 C C . GLY A 1 71 ? -21.401 -7.769 12.407 1.00 39.84 71 GLY A C 1
ATOM 422 O O . GLY A 1 71 ? -20.806 -8.829 12.214 1.00 39.84 71 GLY A O 1
ATOM 423 N N . ALA A 1 72 ? -20.990 -6.604 11.906 1.00 56.97 72 ALA A N 1
ATOM 424 C CA . ALA A 1 72 ? -19.630 -6.324 11.501 1.00 56.97 72 ALA A CA 1
ATOM 425 C C . ALA A 1 72 ? -18.811 -6.444 12.785 1.00 56.97 72 ALA A C 1
ATOM 427 O O . ALA A 1 72 ? -18.535 -5.464 13.468 1.00 56.97 72 ALA A O 1
ATOM 428 N N . GLY A 1 73 ? -18.588 -7.692 13.197 1.00 54.78 73 GLY A N 1
ATOM 429 C CA . GLY A 1 73 ? -17.980 -8.016 14.463 1.00 54.78 73 GLY A CA 1
ATOM 430 C C . GLY A 1 73 ? -16.631 -7.338 14.495 1.00 54.78 73 GLY A C 1
ATOM 431 O O . GLY A 1 73 ? -15.881 -7.400 13.517 1.00 54.78 73 GLY A O 1
ATOM 432 N N . LEU A 1 74 ? -16.356 -6.692 15.621 1.00 62.75 74 LEU A N 1
ATOM 433 C CA . LEU A 1 74 ? -15.030 -6.244 15.998 1.00 62.75 74 LEU A CA 1
ATOM 434 C C . LEU A 1 74 ? -14.095 -7.445 15.852 1.00 62.75 74 LEU A C 1
ATOM 436 O O . LEU A 1 74 ? -14.060 -8.331 16.703 1.00 62.75 74 LEU A O 1
ATOM 440 N N . ARG A 1 75 ? -13.394 -7.535 14.723 1.00 74.88 75 ARG A N 1
ATOM 441 C CA . ARG A 1 75 ? -12.364 -8.550 14.544 1.00 74.88 75 ARG A CA 1
ATOM 442 C C . ARG A 1 75 ? -11.074 -7.967 15.098 1.00 74.88 75 ARG A C 1
ATOM 444 O O . ARG A 1 75 ? -10.711 -6.860 14.703 1.00 74.88 75 ARG A O 1
ATOM 451 N N . PRO A 1 76 ? -10.359 -8.695 15.969 1.00 88.19 76 PRO A N 1
ATOM 452 C CA . PRO A 1 76 ? -9.034 -8.276 16.389 1.00 88.19 76 PRO A CA 1
ATOM 453 C C . PRO A 1 76 ? -8.140 -8.042 15.166 1.00 88.19 76 PRO A C 1
ATOM 455 O O . PRO A 1 76 ? -8.154 -8.841 14.224 1.00 88.19 76 PRO A O 1
ATOM 458 N N . VAL A 1 77 ? -7.330 -6.983 15.195 1.00 93.06 77 VAL A N 1
ATOM 459 C CA . VAL A 1 77 ? -6.403 -6.637 14.104 1.00 93.06 77 VAL A CA 1
ATOM 460 C C . VAL A 1 77 ? -5.541 -7.825 13.637 1.00 93.06 77 VAL A C 1
ATOM 462 O O . VAL A 1 77 ? -5.428 -8.011 12.425 1.00 93.06 77 VAL A O 1
ATOM 465 N N . PRO A 1 78 ? -5.005 -8.702 14.515 1.00 93.62 78 PRO A N 1
ATOM 466 C CA . PRO A 1 78 ? -4.273 -9.890 14.063 1.00 93.62 78 PRO A CA 1
ATOM 467 C C . PRO A 1 78 ? -5.093 -10.833 13.168 1.00 93.62 78 PRO A C 1
ATOM 469 O O . PRO A 1 78 ? -4.582 -11.359 12.177 1.00 93.62 78 PRO A O 1
ATOM 472 N N . ALA A 1 79 ? -6.382 -11.019 13.470 1.00 93.38 79 ALA A N 1
ATOM 473 C CA . ALA A 1 79 ? -7.276 -11.840 12.656 1.00 93.38 79 ALA A CA 1
ATOM 474 C C . ALA A 1 79 ? -7.593 -11.166 11.312 1.00 93.38 79 ALA A C 1
ATOM 476 O O . ALA A 1 79 ? -7.695 -11.848 10.292 1.00 93.38 79 ALA A O 1
ATOM 477 N N . LEU A 1 80 ? -7.707 -9.832 11.292 1.00 95.62 80 LEU A N 1
ATOM 478 C CA . LEU A 1 80 ? -7.873 -9.063 10.056 1.00 95.62 80 LEU A CA 1
ATOM 479 C C . LEU A 1 80 ? -6.644 -9.151 9.155 1.00 95.62 80 LEU A C 1
ATOM 481 O O . LEU A 1 80 ? -6.794 -9.438 7.971 1.00 95.62 80 LEU A O 1
ATOM 485 N N . LEU A 1 81 ? -5.442 -8.983 9.710 1.00 96.69 81 LEU A N 1
ATOM 486 C CA . LEU A 1 81 ? -4.191 -9.139 8.964 1.00 96.69 81 LEU A CA 1
ATOM 487 C C . LEU A 1 81 ? -4.040 -10.558 8.403 1.00 96.69 81 LEU A C 1
ATOM 489 O O . LEU A 1 81 ? -3.722 -10.731 7.226 1.00 96.69 81 LEU A O 1
ATOM 493 N N . SER A 1 82 ? -4.338 -11.582 9.203 1.00 96.62 82 SER A N 1
ATOM 494 C CA . SER A 1 82 ? -4.275 -12.987 8.764 1.00 96.62 82 SER A CA 1
ATOM 495 C C . SER A 1 82 ? -5.270 -13.309 7.642 1.00 96.62 82 SER A C 1
ATOM 497 O O . SER A 1 82 ? -5.066 -14.242 6.876 1.00 96.62 82 SER A O 1
ATOM 499 N N . ALA A 1 83 ? -6.351 -12.537 7.533 1.00 96.62 83 ALA A N 1
ATOM 500 C CA . ALA A 1 83 ? -7.403 -12.700 6.536 1.00 96.62 83 ALA A CA 1
ATOM 501 C C . ALA A 1 83 ? -7.374 -11.626 5.434 1.00 96.62 83 ALA A C 1
ATOM 503 O O . ALA A 1 83 ? -8.357 -11.521 4.697 1.00 96.62 83 ALA A O 1
ATOM 504 N N . ALA A 1 84 ? -6.307 -10.823 5.350 1.00 97.38 84 ALA A N 1
ATOM 505 C CA . ALA A 1 84 ? -6.258 -9.581 4.580 1.00 97.38 84 ALA A CA 1
ATOM 506 C C . ALA A 1 84 ? -6.697 -9.731 3.114 1.00 97.38 84 ALA A C 1
ATOM 508 O O . ALA A 1 84 ? -7.417 -8.873 2.609 1.00 97.38 84 ALA A O 1
ATOM 509 N N . GLU A 1 85 ? -6.348 -10.834 2.452 1.00 97.81 85 GLU A N 1
ATOM 510 C CA . GLU A 1 85 ? -6.698 -11.102 1.051 1.00 97.81 85 GLU A CA 1
ATOM 511 C C . GLU A 1 85 ? -8.209 -11.067 0.798 1.00 97.81 85 GLU A C 1
ATOM 513 O O . GLU A 1 85 ? -8.645 -10.615 -0.255 1.00 97.81 85 GLU A O 1
ATOM 518 N N . ARG A 1 86 ? -9.026 -11.471 1.780 1.00 97.88 86 ARG A N 1
ATOM 519 C CA . ARG A 1 86 ? -10.498 -11.480 1.669 1.00 97.88 86 ARG A CA 1
ATOM 520 C C . ARG A 1 86 ? -11.110 -10.082 1.614 1.00 97.88 86 ARG A C 1
ATOM 522 O O . ARG A 1 86 ? -12.281 -9.934 1.272 1.00 97.88 86 ARG A O 1
ATOM 529 N N . TYR A 1 87 ? -10.335 -9.073 1.988 1.00 98.06 87 TYR A N 1
ATOM 530 C CA . TYR A 1 87 ? -10.766 -7.687 2.101 1.00 98.06 87 TYR A CA 1
ATOM 531 C C . TYR A 1 87 ? -10.120 -6.776 1.058 1.00 98.06 87 TYR A C 1
ATOM 533 O O . TYR A 1 87 ? -10.460 -5.594 0.999 1.00 98.06 87 TYR A O 1
ATOM 541 N N . LEU A 1 88 ? -9.210 -7.306 0.241 1.00 98.50 88 LEU A N 1
ATOM 542 C CA . LEU A 1 88 ? -8.558 -6.576 -0.835 1.00 98.50 88 LEU A CA 1
ATOM 543 C C . LEU A 1 88 ? -9.326 -6.768 -2.141 1.00 98.50 88 LEU A C 1
ATOM 545 O O . LEU A 1 88 ? -9.769 -7.867 -2.471 1.00 98.50 88 LEU A O 1
ATOM 549 N N . ARG A 1 89 ? -9.475 -5.682 -2.896 1.00 98.44 89 ARG A N 1
ATOM 550 C CA . ARG A 1 89 ? -10.024 -5.699 -4.256 1.00 98.44 89 ARG A CA 1
ATOM 551 C C . ARG A 1 89 ? -9.118 -4.903 -5.176 1.00 98.44 89 ARG A C 1
ATOM 553 O O . ARG A 1 89 ? -8.603 -3.866 -4.764 1.00 98.44 89 ARG A O 1
ATOM 560 N N . VAL A 1 90 ? -8.963 -5.379 -6.405 1.00 98.50 90 VAL A N 1
ATOM 561 C CA . VAL A 1 90 ? -8.249 -4.685 -7.482 1.00 98.50 90 VAL A CA 1
ATOM 562 C C . VAL A 1 90 ? -9.275 -4.257 -8.525 1.00 98.50 90 VAL A C 1
ATOM 564 O O . VAL A 1 90 ? -10.181 -5.023 -8.843 1.00 98.50 90 VAL A O 1
ATOM 567 N N . GLY A 1 91 ? -9.151 -3.036 -9.028 1.00 98.12 91 GLY A N 1
ATOM 568 C CA . GLY A 1 91 ? -10.045 -2.473 -10.035 1.00 98.12 91 GLY A CA 1
ATOM 569 C C . GLY A 1 91 ? -9.581 -1.085 -10.451 1.00 98.12 91 GLY A C 1
ATOM 570 O O . GLY A 1 91 ? -8.430 -0.715 -10.243 1.00 98.12 91 GLY A O 1
ATOM 571 N N . THR A 1 92 ? -10.476 -0.291 -11.014 1.00 98.25 92 THR A N 1
ATOM 572 C CA . THR A 1 92 ? -10.241 1.120 -11.328 1.00 98.25 92 THR A CA 1
ATOM 573 C C . THR A 1 92 ? -10.517 2.016 -10.111 1.00 98.25 92 THR A C 1
ATOM 575 O O . THR A 1 92 ? -11.295 1.654 -9.218 1.00 98.25 92 THR A O 1
ATOM 578 N N . PRO A 1 93 ? -9.958 3.241 -10.063 1.00 98.12 93 PRO A N 1
ATOM 579 C CA . PRO A 1 93 ? -10.266 4.207 -9.006 1.00 98.12 93 PRO A CA 1
ATOM 580 C C . PRO A 1 93 ? -11.767 4.466 -8.796 1.00 98.12 93 PRO A C 1
ATOM 582 O O . PRO A 1 93 ? -12.202 4.680 -7.660 1.00 98.12 93 PRO A O 1
ATOM 585 N N . THR A 1 94 ? -12.551 4.442 -9.877 1.00 98.19 94 THR A N 1
ATOM 586 C CA . THR A 1 94 ? -14.000 4.692 -9.868 1.00 98.19 94 THR A CA 1
ATOM 587 C C . THR A 1 94 ? -14.786 3.527 -9.268 1.00 98.19 94 THR A C 1
ATOM 589 O O . THR A 1 94 ? -15.703 3.744 -8.466 1.00 98.19 94 THR A O 1
ATOM 592 N N . GLU A 1 95 ? -14.421 2.290 -9.611 1.00 98.44 95 GLU A N 1
ATOM 593 C CA . GLU A 1 95 ? -15.025 1.077 -9.040 1.00 98.44 95 GLU A CA 1
ATOM 594 C C . GLU A 1 95 ? -14.755 0.981 -7.537 1.00 98.44 95 GLU A C 1
ATOM 596 O O . GLU A 1 95 ? -15.637 0.610 -6.761 1.00 98.44 95 GLU A O 1
ATOM 601 N N . LEU A 1 96 ? -13.558 1.392 -7.110 1.00 98.38 96 LEU A N 1
ATOM 602 C CA . LEU A 1 96 ? -13.114 1.273 -5.723 1.00 98.38 96 LEU A CA 1
ATOM 603 C C . LEU A 1 96 ? -13.418 2.500 -4.851 1.00 98.38 96 LEU A C 1
ATOM 605 O O . LEU A 1 96 ? -12.911 2.600 -3.737 1.00 98.38 96 LEU A O 1
ATOM 609 N N . ARG A 1 97 ? -14.261 3.438 -5.304 1.00 97.62 97 ARG A N 1
ATOM 610 C CA . ARG A 1 97 ? -14.541 4.711 -4.600 1.00 97.62 97 ARG A CA 1
ATOM 611 C C . ARG A 1 97 ? -15.076 4.579 -3.165 1.00 97.62 97 ARG A C 1
ATOM 613 O O . ARG A 1 97 ? -15.033 5.555 -2.427 1.00 97.62 97 ARG A O 1
ATOM 620 N N . TYR A 1 98 ? -15.585 3.405 -2.788 1.00 97.38 98 TYR A N 1
ATOM 621 C CA . TYR A 1 98 ? -16.107 3.113 -1.444 1.00 97.38 98 TYR A CA 1
ATOM 622 C C . TYR A 1 98 ? -15.150 2.299 -0.566 1.00 97.38 98 TYR A C 1
ATOM 624 O O . TYR A 1 98 ? -15.533 1.883 0.525 1.00 97.38 98 TYR A O 1
ATOM 632 N N . ALA A 1 99 ? -13.935 2.020 -1.037 1.00 98.19 99 ALA A N 1
ATOM 633 C CA . ALA A 1 99 ? -12.917 1.409 -0.198 1.00 98.19 99 ALA A CA 1
ATOM 634 C C . ALA A 1 99 ? -12.562 2.347 0.967 1.00 98.19 99 ALA A C 1
ATOM 636 O O . ALA A 1 99 ? -12.481 3.563 0.794 1.00 98.19 99 ALA A O 1
ATOM 637 N N . VAL A 1 100 ? -12.307 1.771 2.143 1.00 97.12 100 VAL A N 1
ATOM 638 C CA . VAL A 1 100 ? -11.905 2.510 3.354 1.00 97.12 100 VAL A CA 1
ATOM 639 C C . VAL A 1 100 ? -10.580 3.242 3.128 1.00 97.12 100 VAL A C 1
ATOM 641 O O . VAL A 1 100 ? -10.391 4.365 3.579 1.00 97.12 100 VAL A O 1
ATOM 644 N N . THR A 1 101 ? -9.660 2.599 2.413 1.00 98.06 101 THR A N 1
ATOM 645 C CA . THR A 1 101 ? -8.402 3.184 1.952 1.00 98.06 101 THR A CA 1
ATOM 646 C C . THR A 1 101 ? -8.020 2.561 0.612 1.00 98.06 101 THR A C 1
ATOM 648 O O . THR A 1 101 ? -8.476 1.459 0.280 1.00 98.06 101 THR A O 1
ATOM 651 N N . ARG A 1 102 ? -7.227 3.287 -0.177 1.00 98.50 102 ARG A N 1
ATOM 652 C CA . ARG A 1 102 ? -6.843 2.926 -1.544 1.00 98.50 102 ARG A CA 1
ATOM 653 C C . ARG A 1 102 ? -5.348 3.125 -1.763 1.00 98.50 102 ARG A C 1
ATOM 655 O O . ARG A 1 102 ? -4.771 4.060 -1.215 1.00 98.50 102 ARG A O 1
ATOM 662 N N . SER A 1 103 ? -4.759 2.296 -2.617 1.00 98.44 103 SER A N 1
ATOM 663 C CA . SER A 1 103 ? -3.450 2.538 -3.231 1.00 98.44 103 SER A CA 1
ATOM 664 C C . SER A 1 103 ? -3.607 2.539 -4.752 1.00 98.44 103 SER A C 1
ATOM 666 O O . SER A 1 103 ? -4.418 1.787 -5.297 1.00 98.44 103 SER A O 1
ATOM 668 N N . HIS A 1 104 ? -2.915 3.453 -5.422 1.00 97.69 104 HIS A N 1
ATOM 669 C CA . HIS A 1 104 ? -2.999 3.662 -6.864 1.00 97.69 104 HIS A CA 1
ATOM 670 C C . HIS A 1 104 ? -1.729 3.131 -7.515 1.00 97.69 104 HIS A C 1
ATOM 672 O O . HIS A 1 104 ? -0.642 3.395 -7.018 1.00 97.69 104 HIS A O 1
ATOM 678 N N . LEU A 1 105 ? -1.890 2.410 -8.619 1.00 97.81 105 LEU A N 1
ATOM 679 C CA . LEU A 1 105 ? -0.792 1.833 -9.383 1.00 97.81 105 LEU A CA 1
ATOM 680 C C . LEU A 1 105 ? -0.467 2.714 -10.594 1.00 97.81 105 LEU A C 1
ATOM 682 O O . LEU A 1 105 ? -1.318 3.455 -11.094 1.00 97.81 105 LEU A O 1
ATOM 686 N N . ASP A 1 106 ? 0.767 2.599 -11.079 1.00 94.12 106 ASP A N 1
ATOM 687 C CA . ASP A 1 106 ? 1.287 3.329 -12.242 1.00 94.12 106 ASP A CA 1
ATOM 688 C C . ASP A 1 106 ? 0.600 2.955 -13.569 1.00 94.12 106 ASP A C 1
ATOM 690 O O . ASP A 1 106 ? 0.595 3.744 -14.511 1.00 94.12 106 ASP A O 1
ATOM 694 N N . ASP A 1 107 ? -0.029 1.782 -13.633 1.00 95.44 107 ASP A N 1
ATOM 695 C CA . ASP A 1 107 ? -0.784 1.284 -14.789 1.00 95.44 107 ASP A CA 1
ATOM 696 C C . ASP A 1 107 ? -2.275 1.674 -14.780 1.00 95.44 107 ASP A C 1
ATOM 698 O O . ASP A 1 107 ? -3.065 1.182 -15.587 1.00 95.44 107 ASP A O 1
ATOM 702 N N . GLY A 1 108 ? -2.678 2.553 -13.857 1.00 96.69 108 GLY A N 1
ATOM 703 C CA . GLY A 1 108 ? -4.047 3.053 -13.731 1.00 96.69 108 GLY A CA 1
ATOM 704 C C . GLY A 1 108 ? -4.981 2.164 -12.908 1.00 96.69 108 GLY A C 1
ATOM 705 O O . GLY A 1 108 ? -6.103 2.588 -12.600 1.00 96.69 108 GLY A O 1
ATOM 706 N N . ARG A 1 109 ? -4.545 0.967 -12.491 1.00 98.12 109 ARG A N 1
ATOM 707 C CA . ARG A 1 109 ? -5.286 0.162 -11.512 1.00 98.12 109 ARG A CA 1
ATOM 708 C C . ARG A 1 109 ? -5.225 0.794 -10.120 1.00 98.12 109 ARG A C 1
ATOM 710 O O . ARG A 1 109 ? -4.439 1.685 -9.805 1.00 98.12 109 ARG A O 1
ATOM 717 N N . CYS A 1 110 ? -6.097 0.309 -9.254 1.00 98.44 110 CYS A N 1
ATOM 718 C CA . CYS A 1 110 ? -6.208 0.692 -7.863 1.00 98.44 110 CYS A CA 1
ATOM 719 C C . CYS A 1 110 ? -6.447 -0.563 -7.020 1.00 98.44 110 CYS A C 1
ATOM 721 O O . CYS A 1 110 ? -7.138 -1.491 -7.445 1.00 98.44 110 CYS A O 1
ATOM 723 N N . VAL A 1 111 ? -5.886 -0.578 -5.816 1.00 98.75 111 VAL A N 1
ATOM 724 C CA . VAL A 1 111 ? -6.180 -1.562 -4.774 1.00 98.75 111 VAL A CA 1
ATOM 725 C C . VAL A 1 111 ? -6.996 -0.876 -3.690 1.00 98.75 111 VAL A C 1
ATOM 727 O O . VAL A 1 111 ? -6.665 0.234 -3.282 1.00 98.75 111 VAL A O 1
ATOM 730 N N . GLY A 1 112 ? -8.054 -1.526 -3.211 1.00 98.56 112 GLY A N 1
ATOM 731 C CA . GLY A 1 112 ? -8.941 -1.006 -2.174 1.00 98.56 112 GLY A CA 1
ATOM 732 C C . GLY A 1 112 ? -9.108 -1.980 -1.013 1.00 98.56 112 GLY A C 1
ATOM 733 O O . GLY A 1 112 ? -9.251 -3.185 -1.223 1.00 98.56 112 GLY A O 1
ATOM 734 N N . TRP A 1 113 ? -9.128 -1.446 0.210 1.00 98.56 113 TRP A N 1
ATOM 735 C CA . TRP A 1 113 ? -9.445 -2.188 1.433 1.00 98.56 113 TRP A CA 1
ATOM 736 C C . TRP A 1 113 ? -10.930 -2.058 1.798 1.00 98.56 113 TRP A C 1
ATOM 738 O O . TRP A 1 113 ? -11.449 -0.950 1.937 1.00 98.56 113 TRP A O 1
ATOM 748 N N . TYR A 1 114 ? -11.591 -3.197 2.013 1.00 98.00 114 TYR A N 1
ATOM 749 C CA . TYR A 1 114 ? -13.007 -3.318 2.396 1.00 98.00 114 TYR A CA 1
ATOM 750 C C . TYR A 1 114 ? -13.207 -4.076 3.716 1.00 98.00 114 TYR A C 1
ATOM 752 O O . TYR A 1 114 ? -14.304 -4.556 4.007 1.00 98.00 114 TYR A O 1
ATOM 760 N N . GLY A 1 115 ? -12.146 -4.240 4.505 1.00 95.75 115 GLY A N 1
ATOM 761 C CA . GLY A 1 115 ? -12.259 -4.872 5.814 1.00 95.75 115 GLY A CA 1
ATOM 762 C C . GLY A 1 115 ? -12.995 -3.981 6.812 1.00 95.75 115 GLY A C 1
ATOM 763 O O . GLY A 1 115 ? -13.073 -2.766 6.613 1.00 95.75 115 GLY A O 1
ATOM 764 N N . PRO A 1 116 ? -13.539 -4.573 7.889 1.00 93.06 116 PRO A N 1
ATOM 765 C CA . PRO A 1 116 ? -14.270 -3.822 8.898 1.00 93.06 116 PRO A CA 1
ATOM 766 C C . PRO A 1 116 ? -13.374 -2.763 9.547 1.00 93.06 116 PRO A C 1
ATOM 768 O O . PRO A 1 116 ? -12.167 -2.964 9.727 1.00 93.06 116 PRO A O 1
ATOM 771 N N . THR A 1 117 ? -13.979 -1.640 9.927 1.00 87.88 117 THR A N 1
ATOM 772 C CA . THR A 1 117 ? -13.319 -0.650 10.775 1.00 87.88 117 THR A CA 1
ATOM 773 C C . THR A 1 117 ? -13.081 -1.253 12.156 1.00 87.88 117 THR A C 1
ATOM 775 O O . THR A 1 117 ? -13.896 -2.015 12.675 1.00 87.88 117 THR A O 1
ATOM 778 N N . THR A 1 118 ? -11.933 -0.938 12.750 1.00 89.38 118 THR A N 1
ATOM 779 C CA . THR A 1 118 ? -11.589 -1.377 14.104 1.00 89.38 118 THR A CA 1
ATOM 780 C C . THR A 1 118 ? -11.485 -0.126 14.979 1.00 89.38 118 THR A C 1
ATOM 782 O O . THR A 1 118 ? -10.689 0.752 14.650 1.00 89.38 118 THR A O 1
ATOM 785 N N . PRO A 1 119 ? -12.299 0.022 16.041 1.00 89.25 119 PRO A N 1
ATOM 786 C CA . PRO A 1 119 ? -12.273 1.200 16.902 1.00 89.25 119 PRO A CA 1
ATOM 787 C C . PRO A 1 119 ? -10.872 1.470 17.439 1.00 89.25 119 PRO A C 1
ATOM 789 O O . PRO A 1 119 ? -10.182 0.535 17.840 1.00 89.25 119 PRO A O 1
ATOM 792 N N . SER A 1 120 ? -10.472 2.740 17.449 1.00 91.75 120 SER A N 1
ATOM 793 C CA . SER A 1 120 ? -9.134 3.177 17.871 1.00 91.75 120 SER A CA 1
ATOM 794 C C . SER A 1 120 ? -7.986 2.591 17.047 1.00 91.75 120 SER A C 1
ATOM 796 O O . SER A 1 120 ? -6.868 2.549 17.535 1.00 91.75 120 SER A O 1
ATOM 798 N N . TRP A 1 121 ? -8.249 2.115 15.826 1.00 96.19 121 TRP A N 1
ATOM 799 C CA . TRP A 1 121 ? -7.224 1.686 14.882 1.00 96.19 121 TRP A CA 1
ATOM 800 C C . TRP A 1 121 ? -7.474 2.304 13.508 1.00 96.19 121 TRP A C 1
ATOM 802 O O . TRP A 1 121 ? -8.573 2.247 12.953 1.00 96.19 121 TRP A O 1
ATOM 812 N N . ARG A 1 122 ? -6.418 2.861 12.927 1.00 97.12 122 ARG A N 1
ATOM 813 C CA . ARG A 1 122 ? -6.360 3.321 11.540 1.00 97.12 122 ARG A CA 1
ATOM 814 C C . ARG A 1 122 ? -5.792 2.213 10.663 1.00 97.12 122 ARG A C 1
ATOM 816 O O . ARG A 1 122 ? -4.984 1.409 11.124 1.00 97.12 122 ARG A O 1
ATOM 823 N N . VAL A 1 123 ? -6.198 2.187 9.396 1.00 98.12 123 VAL A N 1
ATOM 824 C CA . VAL A 1 123 ? -5.712 1.238 8.387 1.00 98.12 123 VAL A CA 1
ATOM 825 C C . VAL A 1 123 ? -5.126 1.989 7.198 1.00 98.12 123 VAL A C 1
ATOM 827 O O . VAL A 1 123 ? -5.706 2.964 6.721 1.00 98.12 123 VAL A O 1
ATOM 830 N N . ALA A 1 124 ? -3.991 1.514 6.703 1.00 98.38 124 ALA A N 1
ATOM 831 C CA . ALA A 1 124 ? -3.400 1.956 5.452 1.00 98.38 124 ALA A CA 1
ATOM 832 C C . ALA A 1 124 ? -3.044 0.743 4.599 1.00 98.38 124 ALA A C 1
ATOM 834 O O . ALA A 1 124 ? -2.680 -0.316 5.118 1.00 98.38 124 ALA A O 1
ATOM 835 N N . ILE A 1 125 ? -3.137 0.923 3.285 1.00 98.75 125 ILE A N 1
ATOM 836 C CA . ILE A 1 125 ? -2.605 -0.033 2.324 1.00 98.75 125 ILE A CA 1
ATOM 837 C C . ILE A 1 125 ? -1.639 0.660 1.380 1.00 98.75 125 ILE A C 1
ATOM 839 O O . ILE A 1 125 ? -1.785 1.847 1.059 1.00 98.75 125 ILE A O 1
ATOM 843 N N . ASP A 1 126 ? -0.688 -0.119 0.896 1.00 98.75 126 ASP A N 1
ATOM 844 C CA . ASP A 1 126 ? 0.091 0.234 -0.270 1.00 98.75 126 ASP A CA 1
ATOM 845 C C . ASP A 1 126 ? 0.350 -0.978 -1.159 1.00 98.75 126 ASP A C 1
ATOM 847 O O . ASP A 1 126 ? 0.398 -2.104 -0.658 1.00 98.75 126 ASP A O 1
ATOM 851 N N . ALA A 1 127 ? 0.453 -0.752 -2.465 1.00 98.75 127 ALA A N 1
ATOM 852 C CA . ALA A 1 127 ? 0.569 -1.799 -3.458 1.00 98.75 127 ALA A CA 1
ATOM 853 C C . ALA A 1 127 ? 1.498 -1.371 -4.590 1.00 98.75 127 ALA A C 1
ATOM 855 O O . ALA A 1 127 ? 1.408 -0.249 -5.068 1.00 98.75 127 ALA A O 1
ATOM 856 N N . GLU A 1 128 ? 2.320 -2.307 -5.055 1.00 98.56 128 GLU A N 1
ATOM 857 C CA . GLU A 1 128 ? 3.223 -2.116 -6.186 1.00 98.56 128 GLU A CA 1
ATOM 858 C C . GLU A 1 128 ? 3.186 -3.338 -7.100 1.00 98.56 128 GLU A C 1
ATOM 860 O O . GLU A 1 128 ? 2.988 -4.473 -6.643 1.00 98.56 128 GLU A O 1
ATOM 865 N N . ARG A 1 129 ? 3.403 -3.133 -8.403 1.00 98.12 129 ARG A N 1
ATOM 866 C CA . ARG A 1 129 ? 3.537 -4.252 -9.344 1.00 98.12 129 ARG A CA 1
ATOM 867 C C . ARG A 1 129 ? 4.806 -5.027 -9.015 1.00 98.12 129 ARG A C 1
ATOM 869 O O . ARG A 1 129 ? 5.912 -4.500 -9.060 1.00 98.12 129 ARG A O 1
ATOM 876 N N . ALA A 1 130 ? 4.664 -6.318 -8.748 1.00 97.19 130 ALA A N 1
ATOM 877 C CA . ALA A 1 130 ? 5.765 -7.162 -8.311 1.00 97.19 130 ALA A CA 1
ATOM 878 C C . ALA A 1 130 ? 6.905 -7.274 -9.330 1.00 97.19 130 ALA A C 1
ATOM 880 O O . ALA A 1 130 ? 8.050 -7.497 -8.941 1.00 97.19 130 ALA A O 1
ATOM 881 N N . ALA A 1 131 ? 6.569 -7.171 -10.617 1.00 95.75 131 ALA A N 1
ATOM 882 C CA . ALA A 1 131 ? 7.508 -7.240 -11.731 1.00 95.75 131 ALA A CA 1
ATOM 883 C C . ALA A 1 131 ? 7.976 -5.854 -12.211 1.00 95.75 131 ALA A C 1
ATOM 885 O O . ALA A 1 131 ? 8.695 -5.775 -13.206 1.00 95.75 131 ALA A O 1
ATOM 886 N N . ALA A 1 132 ? 7.572 -4.761 -11.549 1.00 96.69 132 ALA A N 1
ATOM 887 C CA . ALA A 1 132 ? 8.082 -3.440 -11.890 1.00 96.69 132 ALA A CA 1
ATOM 888 C C . ALA A 1 132 ? 9.596 -3.382 -11.664 1.00 96.69 132 ALA A C 1
ATOM 890 O O . ALA A 1 132 ? 10.125 -3.912 -10.680 1.00 96.69 132 ALA A O 1
ATOM 891 N N . ALA A 1 133 ? 10.298 -2.724 -12.584 1.00 96.12 133 ALA A N 1
ATOM 892 C CA . ALA A 1 133 ? 11.720 -2.478 -12.431 1.00 96.12 133 ALA A CA 1
ATOM 893 C C . ALA A 1 133 ? 11.946 -1.511 -11.264 1.00 96.12 133 ALA A C 1
ATOM 895 O O . ALA A 1 133 ? 11.335 -0.444 -11.209 1.00 96.12 133 ALA A O 1
ATOM 896 N N . VAL A 1 134 ? 12.839 -1.869 -10.341 1.00 96.62 134 VAL A N 1
ATOM 897 C CA . VAL A 1 134 ? 13.253 -0.955 -9.273 1.00 96.62 134 VAL A CA 1
ATOM 898 C C . VAL A 1 134 ? 14.057 0.184 -9.908 1.00 96.62 134 VAL A C 1
ATOM 900 O O . VAL A 1 134 ? 15.046 -0.105 -10.589 1.00 96.62 134 VAL A O 1
ATOM 903 N N . PRO A 1 135 ? 13.696 1.463 -9.692 1.00 95.25 135 PRO A N 1
ATOM 904 C CA . PRO A 1 135 ? 14.458 2.574 -10.247 1.00 95.25 135 PRO A CA 1
ATOM 905 C C . PRO A 1 135 ? 15.936 2.502 -9.822 1.00 95.25 135 PRO A C 1
ATOM 907 O O . PRO A 1 135 ? 16.197 2.323 -8.627 1.00 95.25 135 PRO A O 1
ATOM 910 N N . PRO A 1 136 ? 16.916 2.671 -10.735 1.00 97.12 136 PRO A N 1
ATOM 911 C CA . PRO A 1 136 ? 18.334 2.455 -10.426 1.00 97.12 136 PRO A CA 1
ATOM 912 C C . PRO A 1 136 ? 18.847 3.249 -9.220 1.00 97.12 136 PRO A C 1
ATOM 914 O O . PRO A 1 136 ? 19.558 2.700 -8.384 1.00 97.12 136 PRO A O 1
ATOM 917 N N . ALA A 1 137 ? 18.425 4.509 -9.068 1.00 95.69 137 ALA A N 1
ATOM 918 C CA . ALA A 1 137 ? 18.792 5.336 -7.916 1.00 95.69 137 ALA A CA 1
ATOM 919 C C . ALA A 1 137 ? 18.279 4.753 -6.584 1.00 95.69 137 ALA A C 1
ATOM 921 O O . ALA A 1 137 ? 18.969 4.798 -5.565 1.00 95.69 137 ALA A O 1
ATOM 922 N N . LEU A 1 138 ? 17.081 4.161 -6.587 1.00 95.50 138 LEU A N 1
ATOM 923 C CA . LEU A 1 138 ? 16.502 3.523 -5.405 1.00 95.50 138 LEU A CA 1
ATOM 924 C C . LEU A 1 138 ? 17.130 2.155 -5.140 1.00 95.50 138 LEU A C 1
ATOM 926 O O . LEU A 1 138 ? 17.373 1.817 -3.983 1.00 95.50 138 LEU A O 1
ATOM 930 N N . ALA A 1 139 ? 17.451 1.403 -6.195 1.00 96.88 139 ALA A N 1
ATOM 931 C CA . ALA A 1 139 ? 18.188 0.150 -6.091 1.00 96.88 139 ALA A CA 1
ATOM 932 C C . ALA A 1 139 ? 19.594 0.374 -5.511 1.00 96.88 139 ALA A C 1
ATOM 934 O O . ALA A 1 139 ? 19.990 -0.349 -4.602 1.00 96.88 139 ALA A O 1
ATOM 935 N N . ALA A 1 140 ? 20.315 1.402 -5.971 1.00 96.75 140 ALA A N 1
ATOM 936 C CA . ALA A 1 140 ? 21.628 1.771 -5.443 1.00 96.75 140 ALA A CA 1
ATOM 937 C C . ALA A 1 140 ? 21.554 2.180 -3.965 1.00 96.75 140 ALA A C 1
ATOM 939 O O . ALA A 1 140 ? 22.415 1.818 -3.168 1.00 96.75 140 ALA A O 1
ATOM 940 N N . ARG A 1 141 ? 20.496 2.904 -3.584 1.00 96.19 14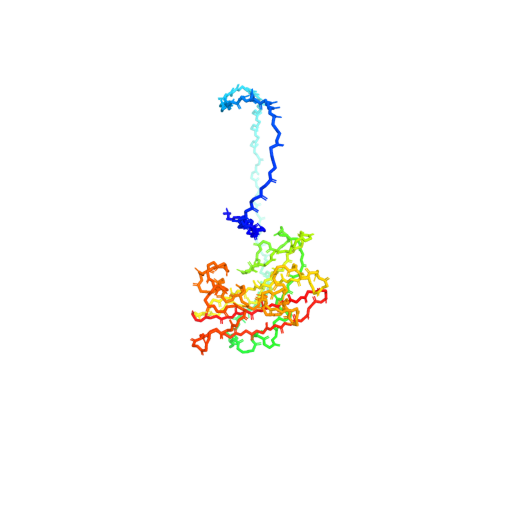1 ARG A N 1
ATOM 941 C CA . ARG A 1 141 ? 20.335 3.415 -2.222 1.00 96.19 141 ARG A CA 1
ATOM 942 C C . ARG A 1 141 ? 19.850 2.370 -1.219 1.00 96.19 141 ARG A C 1
ATOM 944 O O . ARG A 1 141 ? 20.286 2.377 -0.072 1.00 96.19 141 ARG A O 1
ATOM 951 N N . PHE A 1 142 ? 18.903 1.521 -1.607 1.00 96.31 142 PHE A N 1
ATOM 952 C CA . PHE A 1 142 ? 18.199 0.627 -0.681 1.00 96.31 142 PHE A CA 1
ATOM 953 C C . PHE A 1 142 ? 18.420 -0.858 -0.962 1.00 96.31 142 PHE A C 1
ATOM 955 O O . PHE A 1 142 ? 17.887 -1.690 -0.223 1.00 96.31 142 PHE A O 1
ATOM 962 N N . GLY A 1 143 ? 19.163 -1.197 -2.013 1.00 96.50 143 GLY A N 1
ATOM 963 C CA . GLY A 1 143 ? 19.320 -2.557 -2.513 1.00 96.50 143 GLY A CA 1
ATOM 964 C C . GLY A 1 143 ? 18.064 -3.067 -3.239 1.00 96.50 143 GLY A C 1
ATOM 965 O O . GLY A 1 143 ? 16.948 -2.685 -2.881 1.00 96.50 143 GLY A O 1
ATOM 966 N N . PRO A 1 144 ? 18.205 -3.962 -4.232 1.00 96.06 144 PRO A N 1
ATOM 967 C CA . PRO A 1 144 ? 17.071 -4.479 -5.004 1.00 96.06 144 PRO A CA 1
ATOM 968 C C . PRO A 1 144 ? 16.311 -5.617 -4.303 1.00 96.06 144 PRO A C 1
ATOM 970 O O . PRO A 1 144 ? 15.147 -5.865 -4.614 1.00 96.06 144 PRO A O 1
ATOM 973 N N . ALA A 1 145 ? 16.942 -6.310 -3.350 1.00 96.06 145 ALA A N 1
ATOM 974 C CA . ALA A 1 145 ? 16.350 -7.468 -2.682 1.00 96.06 145 ALA A CA 1
ATOM 975 C C . ALA A 1 145 ? 15.052 -7.090 -1.952 1.00 96.06 145 ALA A C 1
ATOM 977 O O . ALA A 1 145 ? 15.030 -6.145 -1.154 1.00 96.06 145 ALA A O 1
ATOM 978 N N . ASP A 1 146 ? 13.963 -7.798 -2.261 1.00 96.38 146 ASP A N 1
ATOM 979 C CA . ASP A 1 146 ? 12.620 -7.575 -1.711 1.00 96.38 146 ASP A CA 1
ATOM 980 C C . ASP A 1 146 ? 12.174 -6.105 -1.720 1.00 96.38 146 ASP A C 1
ATOM 982 O O . ASP A 1 146 ? 11.431 -5.666 -0.837 1.00 96.38 146 ASP A O 1
ATOM 986 N N . PHE A 1 147 ? 12.657 -5.317 -2.690 1.00 98.06 147 PHE A N 1
ATOM 987 C CA . PHE A 1 147 ? 12.491 -3.865 -2.690 1.00 98.06 147 PHE A CA 1
ATOM 988 C C . PHE A 1 147 ? 11.024 -3.468 -2.551 1.00 98.06 147 PHE A C 1
ATOM 990 O O . PHE A 1 147 ? 10.684 -2.749 -1.616 1.00 98.06 147 PHE A O 1
ATOM 997 N N . TRP A 1 148 ? 10.147 -4.014 -3.398 1.00 98.19 148 TRP A N 1
ATOM 998 C CA . TRP A 1 148 ? 8.724 -3.679 -3.379 1.00 98.19 148 TRP A CA 1
ATOM 999 C C . TRP A 1 148 ? 8.041 -4.047 -2.062 1.00 98.19 148 TRP A C 1
ATOM 1001 O O . TRP A 1 148 ? 7.258 -3.263 -1.546 1.00 98.19 148 TRP A O 1
ATOM 1011 N N . ALA A 1 149 ? 8.408 -5.171 -1.439 1.00 98.31 149 ALA A N 1
ATOM 1012 C CA . ALA A 1 149 ? 7.854 -5.560 -0.142 1.00 98.31 149 ALA A CA 1
ATOM 1013 C C . ALA A 1 149 ? 8.283 -4.619 0.995 1.00 98.31 149 ALA A C 1
ATOM 1015 O O . ALA A 1 149 ? 7.520 -4.375 1.935 1.00 98.31 149 ALA A O 1
ATOM 1016 N N . ARG A 1 150 ? 9.515 -4.100 0.932 1.00 98.19 150 ARG A N 1
ATOM 1017 C CA . ARG A 1 150 ? 10.021 -3.109 1.890 1.00 98.19 150 ARG A CA 1
ATOM 1018 C C . ARG A 1 150 ? 9.440 -1.721 1.618 1.00 98.19 150 ARG A C 1
ATOM 1020 O O . ARG A 1 150 ? 9.117 -1.022 2.576 1.00 98.19 150 ARG A O 1
ATOM 1027 N N . TRP A 1 151 ? 9.284 -1.362 0.347 1.00 98.06 151 TRP A N 1
ATOM 1028 C CA . TRP A 1 151 ? 8.707 -0.107 -0.123 1.00 98.06 151 TRP A CA 1
ATOM 1029 C C . TRP A 1 151 ? 7.248 0.038 0.308 1.00 98.06 151 TRP A C 1
ATOM 1031 O O . TRP A 1 151 ? 6.950 0.935 1.093 1.00 98.06 151 TRP A O 1
ATOM 1041 N N . THR A 1 152 ? 6.374 -0.905 -0.062 1.00 98.31 152 THR A N 1
ATOM 1042 C CA . THR A 1 152 ? 4.940 -0.848 0.280 1.00 98.31 152 THR A CA 1
ATOM 1043 C C . THR A 1 152 ? 4.709 -0.825 1.789 1.00 98.31 152 THR A C 1
ATOM 1045 O O . THR A 1 152 ? 3.788 -0.184 2.306 1.00 98.31 152 THR A O 1
ATOM 1048 N N . ARG A 1 153 ? 5.588 -1.494 2.542 1.00 98.38 153 ARG A N 1
ATOM 1049 C CA . ARG A 1 153 ? 5.583 -1.433 4.002 1.00 98.38 153 ARG A CA 1
ATOM 1050 C C . ARG A 1 153 ? 5.946 -0.046 4.513 1.00 98.38 153 ARG A C 1
ATOM 1052 O O . ARG A 1 153 ? 5.220 0.476 5.354 1.00 98.38 153 ARG A O 1
ATOM 1059 N N . ALA A 1 154 ? 7.039 0.542 4.034 1.00 97.69 154 ALA A N 1
ATOM 1060 C CA . ALA A 1 154 ? 7.442 1.888 4.430 1.00 97.69 154 ALA A CA 1
ATOM 1061 C C . ALA A 1 154 ? 6.353 2.917 4.087 1.00 97.69 154 ALA A C 1
ATOM 1063 O O . ALA A 1 154 ? 5.966 3.693 4.955 1.00 97.69 154 ALA A O 1
ATOM 1064 N N . GLU A 1 155 ? 5.790 2.860 2.882 1.00 98.00 155 GLU A N 1
ATOM 1065 C CA . GLU A 1 155 ? 4.670 3.696 2.433 1.00 98.00 155 GLU A CA 1
ATOM 1066 C C . GLU A 1 155 ? 3.438 3.576 3.338 1.00 98.00 155 GLU A C 1
ATOM 1068 O O . GLU A 1 155 ? 2.869 4.580 3.769 1.00 98.00 155 GLU A O 1
ATOM 1073 N N . SER A 1 156 ? 3.037 2.351 3.684 1.00 98.38 156 SER A N 1
ATOM 1074 C CA . SER A 1 156 ? 1.898 2.124 4.581 1.00 98.38 156 SER A CA 1
ATOM 1075 C C . SER A 1 156 ? 2.135 2.731 5.968 1.00 98.38 156 SER A C 1
ATOM 1077 O O . SER A 1 156 ? 1.229 3.325 6.552 1.00 98.38 156 SER A O 1
ATOM 1079 N N . LEU A 1 157 ? 3.361 2.633 6.489 1.00 97.25 157 LEU A N 1
ATOM 1080 C CA . LEU A 1 157 ? 3.734 3.253 7.761 1.00 97.25 157 LEU A CA 1
ATOM 1081 C C . LEU A 1 157 ? 3.795 4.783 7.667 1.00 97.25 157 LEU A C 1
ATOM 1083 O O . LEU A 1 157 ? 3.345 5.454 8.592 1.00 97.25 157 LEU A O 1
ATOM 1087 N N . CYS A 1 158 ? 4.273 5.334 6.548 1.00 96.50 158 CYS A N 1
ATOM 1088 C CA . CYS A 1 158 ? 4.246 6.771 6.264 1.00 96.50 158 CYS A CA 1
ATOM 1089 C C . CYS A 1 158 ? 2.814 7.314 6.290 1.00 96.50 158 CYS A C 1
ATOM 1091 O O . CYS A 1 158 ? 2.550 8.319 6.946 1.00 96.50 158 CYS A O 1
ATOM 1093 N N . LYS A 1 159 ? 1.879 6.608 5.639 1.00 97.00 159 LYS A N 1
ATOM 1094 C CA . LYS A 1 159 ? 0.449 6.952 5.611 1.00 97.00 159 LYS A CA 1
ATOM 1095 C C . LYS A 1 159 ? -0.164 6.964 7.014 1.00 97.00 159 LYS A C 1
ATOM 1097 O O . LYS A 1 159 ? -0.901 7.885 7.340 1.00 97.00 159 LYS A O 1
ATOM 1102 N N . LEU A 1 160 ? 0.162 5.982 7.860 1.00 96.62 160 LEU A N 1
ATOM 1103 C CA . LEU A 1 160 ? -0.328 5.919 9.247 1.00 96.62 160 LEU A CA 1
ATOM 1104 C C . LEU A 1 160 ? 0.314 6.970 10.165 1.00 96.62 160 LEU A C 1
ATOM 1106 O O . LEU A 1 160 ? -0.330 7.456 11.095 1.00 96.62 160 LEU A O 1
ATOM 1110 N N . ALA A 1 161 ? 1.580 7.308 9.926 1.00 94.62 161 ALA A N 1
ATOM 1111 C CA . ALA A 1 161 ? 2.315 8.312 10.691 1.00 94.62 161 ALA A CA 1
ATOM 1112 C C . ALA A 1 161 ? 2.081 9.750 10.197 1.00 94.62 161 ALA A C 1
ATOM 1114 O O . ALA A 1 161 ? 2.558 10.677 10.842 1.00 94.62 161 ALA A O 1
ATOM 1115 N N . GLU A 1 162 ? 1.389 9.929 9.067 1.00 95.06 162 GLU A N 1
ATOM 1116 C CA . GLU A 1 162 ? 1.196 11.222 8.394 1.00 95.06 162 GLU A CA 1
ATOM 1117 C C . GLU A 1 162 ? 2.525 11.921 8.055 1.00 95.06 162 GLU A C 1
ATOM 1119 O O . GLU A 1 162 ? 2.667 13.141 8.119 1.00 95.06 162 GLU A O 1
ATOM 1124 N N . VAL A 1 163 ? 3.526 11.127 7.666 1.00 94.94 163 VAL A N 1
ATOM 1125 C CA . VAL A 1 163 ? 4.865 11.603 7.301 1.00 94.94 163 VAL A CA 1
ATOM 1126 C C . VAL A 1 163 ? 5.086 11.391 5.803 1.00 94.94 163 VAL A C 1
ATOM 1128 O O . VAL A 1 163 ? 4.860 10.285 5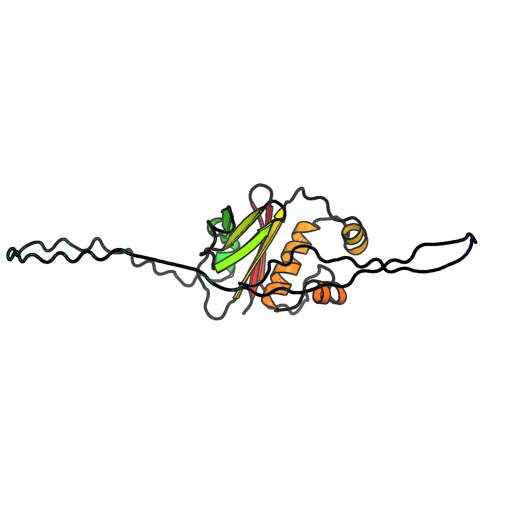.314 1.00 94.94 163 VAL A O 1
ATOM 1131 N N . PRO A 1 164 ? 5.586 12.389 5.051 1.00 94.38 164 PRO A N 1
ATOM 1132 C CA . PRO A 1 164 ? 5.966 12.184 3.656 1.00 94.38 164 PRO A CA 1
ATOM 1133 C C . PRO A 1 164 ? 7.028 11.084 3.514 1.00 94.38 164 PRO A C 1
ATOM 1135 O O . PRO A 1 164 ? 8.021 11.086 4.248 1.00 94.38 164 PRO A O 1
ATOM 1138 N N . VAL A 1 165 ? 6.893 10.203 2.514 1.00 91.06 165 VAL A N 1
ATOM 1139 C CA . VAL A 1 165 ? 7.858 9.110 2.258 1.00 91.06 165 VAL A CA 1
ATOM 1140 C C . VAL A 1 165 ? 9.295 9.631 2.129 1.00 91.06 165 VAL A C 1
ATOM 1142 O O . VAL A 1 165 ? 10.238 9.042 2.661 1.00 91.06 165 VAL A O 1
ATOM 1145 N N . ALA A 1 166 ? 9.450 10.828 1.550 1.00 92.25 166 ALA A N 1
ATOM 1146 C CA . ALA A 1 166 ? 10.735 11.490 1.389 1.00 92.25 166 ALA A CA 1
ATOM 1147 C C . ALA A 1 166 ? 11.390 11.934 2.718 1.00 92.25 166 ALA A C 1
ATOM 1149 O O . ALA A 1 166 ? 12.615 12.054 2.822 1.00 92.25 166 ALA A O 1
ATOM 1150 N N . ALA A 1 167 ? 10.598 12.214 3.751 1.00 94.38 167 ALA A N 1
ATOM 1151 C CA . ALA A 1 167 ? 11.106 12.478 5.095 1.00 94.38 167 ALA A CA 1
ATOM 1152 C C . ALA A 1 167 ? 11.422 11.162 5.818 1.00 94.38 167 ALA A C 1
ATOM 1154 O O . ALA A 1 167 ? 12.490 11.032 6.418 1.00 94.38 167 ALA A O 1
ATOM 1155 N N . TRP A 1 168 ? 10.548 10.162 5.678 1.00 93.56 168 TRP A N 1
ATOM 1156 C CA . TRP A 1 168 ? 10.709 8.846 6.293 1.00 93.56 168 TRP A CA 1
ATOM 1157 C C . TRP A 1 168 ? 12.013 8.163 5.886 1.00 93.56 168 TRP A C 1
ATOM 1159 O O . TRP A 1 168 ? 12.851 7.857 6.733 1.00 93.56 168 TRP A O 1
ATOM 1169 N N . TRP A 1 169 ? 12.240 7.980 4.586 1.00 93.25 169 TRP A N 1
ATOM 1170 C CA . TRP A 1 169 ? 13.383 7.213 4.086 1.00 93.25 169 TRP A CA 1
ATOM 1171 C C . TRP A 1 169 ? 14.746 7.902 4.294 1.00 93.25 169 TRP A C 1
ATOM 1173 O O . TRP A 1 169 ? 15.784 7.243 4.257 1.00 93.25 169 TRP A O 1
ATOM 1183 N N . ARG A 1 170 ? 14.772 9.218 4.559 1.00 92.94 170 ARG A N 1
ATOM 1184 C CA . ARG A 1 170 ? 15.988 9.958 4.929 1.00 92.94 170 ARG A CA 1
ATOM 1185 C C . ARG A 1 170 ? 16.405 9.618 6.351 1.00 92.94 170 ARG A C 1
ATOM 1187 O O . ARG A 1 170 ? 17.594 9.584 6.633 1.00 92.94 170 ARG A O 1
ATOM 1194 N N . ARG A 1 171 ? 15.434 9.340 7.222 1.00 92.56 171 ARG A N 1
ATOM 1195 C CA . ARG A 1 171 ? 15.667 9.011 8.628 1.00 92.56 171 ARG A CA 1
ATOM 1196 C C . ARG A 1 171 ? 15.773 7.507 8.883 1.00 92.56 171 ARG A C 1
ATOM 1198 O O . ARG A 1 171 ? 16.541 7.091 9.741 1.00 92.56 171 ARG A O 1
ATOM 1205 N N . HIS A 1 172 ? 14.987 6.705 8.171 1.00 92.06 172 HIS A N 1
ATOM 1206 C CA . HIS A 1 172 ? 14.775 5.287 8.477 1.00 92.06 172 HIS A CA 1
ATOM 1207 C C . HIS A 1 172 ? 15.089 4.344 7.307 1.00 92.06 172 HIS A C 1
ATOM 1209 O O . HIS A 1 172 ? 15.000 3.126 7.459 1.00 92.06 172 HIS A O 1
ATOM 1215 N N . GLY A 1 173 ? 15.425 4.869 6.124 1.00 94.50 173 GLY A N 1
ATOM 1216 C CA . GLY A 1 173 ? 15.453 4.067 4.900 1.00 94.50 173 GLY A CA 1
ATOM 1217 C C . GLY A 1 173 ? 14.109 3.369 4.656 1.00 94.50 173 GLY A C 1
ATOM 1218 O O . GLY A 1 173 ? 13.051 3.952 4.884 1.00 94.50 173 GLY A O 1
ATOM 1219 N N . LEU A 1 174 ? 14.151 2.101 4.235 1.00 95.88 174 LEU A N 1
ATOM 1220 C CA . LEU A 1 174 ? 12.965 1.231 4.127 1.00 95.88 174 LEU A CA 1
ATOM 1221 C C . LEU A 1 174 ? 12.784 0.307 5.351 1.00 95.88 174 LEU A C 1
ATOM 1223 O O . LEU A 1 174 ? 12.055 -0.693 5.296 1.00 95.88 174 LEU A O 1
ATOM 1227 N N . ALA A 1 175 ? 13.493 0.593 6.447 1.00 91.38 175 ALA A N 1
ATOM 1228 C CA . ALA A 1 175 ? 13.362 -0.147 7.692 1.00 91.38 175 ALA A CA 1
ATOM 1229 C C . ALA A 1 175 ? 12.130 0.315 8.481 1.00 91.38 175 ALA A C 1
ATOM 1231 O O . ALA A 1 175 ? 11.583 1.400 8.270 1.00 91.38 175 ALA A O 1
ATOM 1232 N N . VAL A 1 176 ? 11.700 -0.536 9.411 1.00 89.62 176 VAL A N 1
ATOM 1233 C CA . VAL A 1 176 ? 10.625 -0.221 10.348 1.00 89.62 176 VAL A CA 1
ATOM 1234 C C . VAL A 1 176 ? 11.245 0.266 11.659 1.00 89.62 176 VAL A C 1
ATOM 1236 O O . VAL A 1 176 ? 12.059 -0.461 12.231 1.00 89.62 176 VAL A O 1
ATOM 1239 N N . PRO A 1 177 ? 10.881 1.459 12.162 1.00 88.31 177 PRO A N 1
ATOM 1240 C CA . PRO A 1 177 ? 11.344 1.924 13.463 1.00 88.31 177 PRO A CA 1
ATOM 1241 C C . PRO A 1 177 ? 10.947 0.945 14.585 1.00 88.31 177 PRO A C 1
ATOM 1243 O O . PRO A 1 177 ? 9.785 0.534 14.634 1.00 88.31 177 PRO A O 1
ATOM 1246 N N . PRO A 1 178 ? 11.853 0.608 15.522 1.00 83.88 178 PRO A N 1
ATOM 1247 C CA . PRO A 1 178 ? 11.629 -0.445 16.524 1.00 83.88 178 PRO A CA 1
ATOM 1248 C C . PRO A 1 178 ? 10.486 -0.144 17.504 1.00 83.88 178 PRO A C 1
ATOM 1250 O O . PRO A 1 178 ? 9.938 -1.058 18.110 1.00 83.88 178 PRO A O 1
ATOM 1253 N N . HIS A 1 179 ? 10.102 1.125 17.651 1.00 86.12 179 HIS A N 1
ATOM 1254 C CA . HIS A 1 179 ? 9.018 1.559 18.538 1.00 86.12 179 HIS A CA 1
ATOM 1255 C C . HIS A 1 179 ? 7.697 1.810 17.804 1.00 86.12 179 HIS A C 1
ATOM 1257 O O . HIS A 1 179 ? 6.790 2.427 18.367 1.00 86.12 179 HIS A O 1
ATOM 1263 N N . THR A 1 180 ? 7.574 1.372 16.546 1.00 90.44 180 THR A N 1
ATOM 1264 C CA . THR A 1 180 ? 6.285 1.457 15.865 1.00 90.44 180 THR A CA 1
ATOM 1265 C C . THR A 1 180 ? 5.263 0.585 16.589 1.00 90.44 180 THR A C 1
ATOM 1267 O O . THR A 1 180 ? 5.518 -0.575 16.902 1.00 90.44 180 THR A O 1
ATOM 1270 N N . ARG A 1 181 ? 4.084 1.150 16.851 1.00 94.00 181 ARG A N 1
ATOM 1271 C CA . ARG A 1 181 ? 2.922 0.385 17.329 1.00 94.00 181 ARG A CA 1
ATOM 1272 C C . ARG A 1 181 ? 2.114 -0.206 16.177 1.00 94.00 181 ARG A C 1
ATOM 1274 O O . ARG A 1 181 ? 1.102 -0.859 16.413 1.00 94.00 181 ARG A O 1
ATOM 1281 N N . ALA A 1 182 ? 2.536 0.058 14.941 1.00 96.06 182 ALA A N 1
ATOM 1282 C CA . ALA A 1 182 ? 1.881 -0.483 13.774 1.00 96.06 182 ALA A CA 1
ATOM 1283 C C . ALA A 1 182 ? 2.149 -1.984 13.650 1.00 96.06 182 ALA A C 1
ATOM 1285 O O . ALA A 1 182 ? 3.274 -2.448 13.833 1.00 96.06 182 ALA A O 1
ATOM 1286 N N . VAL A 1 183 ? 1.122 -2.725 13.261 1.00 97.12 183 VAL A N 1
ATOM 1287 C CA . VAL A 1 183 ? 1.223 -4.119 12.832 1.00 97.12 183 VAL A CA 1
ATOM 1288 C C . VAL A 1 183 ? 0.871 -4.190 11.357 1.00 97.12 183 VAL A C 1
ATOM 1290 O O . VAL A 1 183 ? 0.008 -3.457 10.877 1.00 97.12 183 VAL A O 1
ATOM 1293 N N . TRP A 1 184 ? 1.547 -5.052 10.611 1.00 98.25 184 TRP A N 1
ATOM 1294 C CA . TRP A 1 184 ? 1.355 -5.138 9.170 1.00 98.25 184 TRP A CA 1
ATOM 1295 C C . TRP A 1 184 ? 1.507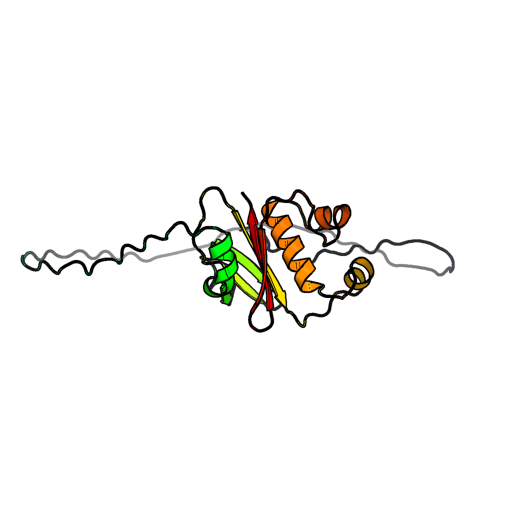 -6.565 8.671 1.00 98.25 184 TRP A C 1
ATOM 1297 O O . TRP A 1 184 ? 2.073 -7.434 9.335 1.00 98.25 184 TRP A O 1
ATOM 1307 N N . ARG A 1 185 ? 1.037 -6.780 7.448 1.00 98.38 185 ARG A N 1
ATOM 1308 C CA . ARG A 1 185 ? 1.312 -7.972 6.658 1.00 98.38 185 ARG A CA 1
ATOM 1309 C C . ARG A 1 185 ? 1.586 -7.547 5.227 1.00 98.38 185 ARG A C 1
ATOM 1311 O O . ARG A 1 185 ? 0.801 -6.796 4.653 1.00 98.38 185 ARG A O 1
ATOM 1318 N N . THR A 1 186 ? 2.686 -8.038 4.667 1.00 98.56 186 THR A N 1
ATOM 1319 C CA . THR A 1 186 ? 2.969 -7.928 3.234 1.00 98.56 186 THR A CA 1
ATOM 1320 C C . THR A 1 186 ? 2.630 -9.259 2.580 1.00 98.56 186 THR A C 1
ATOM 1322 O O . THR A 1 186 ? 3.029 -10.309 3.083 1.00 98.56 186 THR A O 1
ATOM 1325 N N . LEU A 1 187 ? 1.868 -9.225 1.494 1.00 98.00 187 LEU A N 1
ATOM 1326 C CA . LEU A 1 187 ? 1.387 -10.405 0.783 1.00 98.00 187 LEU A CA 1
ATOM 1327 C C . LEU A 1 187 ? 1.444 -10.188 -0.728 1.00 98.00 187 LEU A C 1
ATOM 1329 O O . LEU A 1 187 ? 1.575 -9.058 -1.201 1.00 98.00 187 LEU A O 1
ATOM 1333 N N . ARG A 1 188 ? 1.343 -11.284 -1.480 1.00 98.00 188 ARG A N 1
ATOM 1334 C CA . ARG A 1 188 ? 1.185 -11.244 -2.934 1.00 98.00 188 ARG A CA 1
ATOM 1335 C C . ARG A 1 188 ? -0.257 -11.537 -3.305 1.00 98.00 188 ARG A C 1
ATOM 1337 O O . ARG A 1 188 ? -0.846 -12.479 -2.781 1.00 98.00 188 ARG A O 1
ATOM 1344 N N . LEU A 1 189 ? -0.799 -10.744 -4.219 1.00 96.44 189 LEU A N 1
ATOM 1345 C CA . LEU A 1 189 ? -2.120 -10.953 -4.799 1.00 96.44 189 LEU A CA 1
ATOM 1346 C C . LEU A 1 189 ? -2.019 -10.708 -6.302 1.00 96.44 189 LEU A C 1
ATOM 1348 O O . LEU A 1 189 ? -1.732 -9.588 -6.717 1.00 96.44 189 LEU A O 1
ATOM 1352 N N . ALA A 1 190 ? -2.232 -11.756 -7.099 1.00 94.06 190 ALA A N 1
ATOM 1353 C CA . ALA A 1 190 ? -1.933 -11.742 -8.531 1.00 94.06 190 ALA A CA 1
ATOM 1354 C C . ALA A 1 190 ? -0.496 -11.237 -8.799 1.00 94.06 190 ALA A C 1
ATOM 1356 O O . ALA A 1 190 ? 0.464 -11.797 -8.266 1.00 94.06 190 ALA A O 1
ATOM 1357 N N . ASP A 1 191 ? -0.344 -10.183 -9.596 1.00 97.50 191 ASP A N 1
ATOM 1358 C CA . ASP A 1 191 ? 0.930 -9.564 -9.959 1.00 97.50 191 ASP A CA 1
ATOM 1359 C C . ASP A 1 191 ? 1.381 -8.456 -8.990 1.00 97.50 191 ASP A C 1
ATOM 1361 O O . ASP A 1 191 ? 2.358 -7.766 -9.269 1.00 97.50 191 ASP A O 1
ATOM 1365 N N . LEU A 1 192 ? 0.702 -8.279 -7.852 1.00 98.62 192 LEU A N 1
ATOM 1366 C CA . LEU A 1 192 ? 0.956 -7.190 -6.907 1.00 98.62 192 LEU A CA 1
ATOM 1367 C C . LEU A 1 192 ? 1.658 -7.674 -5.636 1.00 98.62 192 LEU A C 1
ATOM 1369 O O . LEU A 1 192 ? 1.363 -8.749 -5.106 1.00 98.62 192 LEU A O 1
ATOM 1373 N N . VAL A 1 193 ? 2.545 -6.835 -5.107 1.00 98.69 193 VAL A N 1
ATOM 1374 C CA . VAL A 1 193 ? 2.995 -6.879 -3.711 1.00 98.69 193 VAL A CA 1
ATOM 1375 C C . VAL A 1 193 ? 2.187 -5.842 -2.949 1.00 98.69 193 VAL A C 1
ATOM 1377 O O . VAL A 1 193 ? 2.156 -4.684 -3.347 1.00 98.69 193 VAL A O 1
ATOM 1380 N N . ILE A 1 194 ? 1.511 -6.253 -1.878 1.00 98.88 194 ILE A N 1
ATOM 1381 C CA . ILE A 1 194 ? 0.600 -5.393 -1.118 1.00 98.88 194 ILE A CA 1
ATOM 1382 C C . ILE A 1 194 ? 0.979 -5.455 0.354 1.00 98.88 194 ILE A C 1
ATOM 1384 O O . ILE A 1 194 ? 1.107 -6.545 0.912 1.00 98.88 194 ILE A O 1
ATOM 1388 N N . THR A 1 195 ? 1.093 -4.302 1.007 1.00 98.88 195 THR A N 1
ATOM 1389 C CA . THR A 1 195 ? 1.120 -4.221 2.467 1.00 98.88 195 THR A CA 1
ATOM 1390 C C . THR A 1 195 ? -0.209 -3.698 2.989 1.00 98.88 195 THR A C 1
ATOM 1392 O O . THR A 1 195 ? -0.704 -2.673 2.535 1.00 98.88 195 THR A O 1
ATOM 1395 N N . VAL A 1 196 ? -0.766 -4.397 3.978 1.00 98.75 196 VAL A N 1
ATOM 1396 C CA . VAL A 1 196 ? -1.855 -3.900 4.824 1.00 98.75 196 VAL A CA 1
ATOM 1397 C C . VAL A 1 196 ? -1.268 -3.619 6.197 1.00 98.75 196 VAL A C 1
ATOM 1399 O O . VAL A 1 196 ? -0.656 -4.507 6.793 1.00 98.75 196 VAL A O 1
ATOM 1402 N N . ALA A 1 197 ? -1.440 -2.399 6.695 1.00 98.31 197 ALA A N 1
ATOM 1403 C CA . ALA A 1 197 ? -0.941 -1.977 7.994 1.00 98.31 197 ALA A CA 1
ATOM 1404 C C . ALA A 1 197 ? -2.054 -1.354 8.835 1.00 98.31 197 ALA A C 1
ATOM 1406 O O . ALA A 1 197 ? -2.930 -0.656 8.325 1.00 98.31 197 ALA A O 1
ATOM 1407 N N . PHE A 1 198 ? -1.976 -1.583 10.138 1.00 98.12 198 PHE A N 1
ATOM 1408 C CA . PHE A 1 198 ? -2.849 -1.000 11.141 1.00 98.12 198 PHE A CA 1
ATOM 1409 C C . PHE A 1 198 ? -2.009 -0.332 12.221 1.00 98.12 198 PHE A C 1
ATOM 1411 O O . PHE A 1 198 ? -0.988 -0.887 12.622 1.00 98.12 198 PHE A O 1
ATOM 1418 N N . ALA A 1 199 ? -2.449 0.816 12.724 1.00 96.56 199 ALA A N 1
ATOM 1419 C CA . ALA A 1 199 ? -1.870 1.466 13.899 1.00 96.56 199 ALA A CA 1
ATOM 1420 C C . ALA A 1 199 ? -2.977 2.043 14.789 1.00 96.56 199 ALA A C 1
ATOM 1422 O O . ALA A 1 199 ? -4.024 2.409 14.250 1.00 96.56 199 ALA A O 1
ATOM 1423 N N . PRO A 1 200 ? -2.766 2.124 16.113 1.00 94.25 200 PRO A N 1
ATOM 1424 C CA . PRO A 1 200 ? -3.695 2.806 17.000 1.00 94.25 200 PRO A CA 1
ATOM 1425 C C . PRO A 1 200 ? -3.779 4.325 16.744 1.00 94.25 200 PRO A C 1
ATOM 1427 O O . PRO A 1 200 ? -2.902 4.895 16.039 1.00 94.25 200 PRO A O 1
#

pLDDT: mean 73.47, std 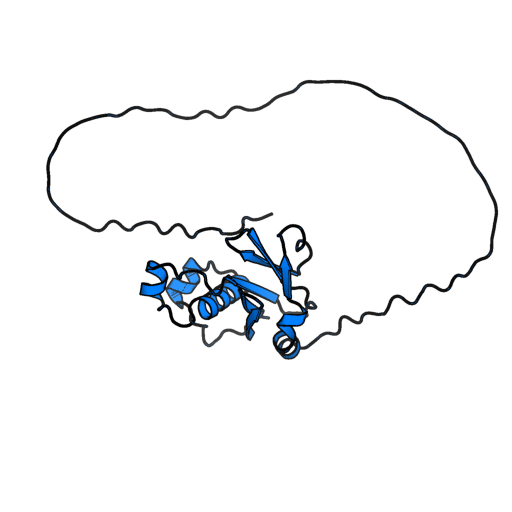29.77, range [23.67, 98.88]